Protein AF-A0A6L9G9Y4-F1 (afdb_monomer)

Organism: NCBI:txid453836

Mean predicted aligned error: 3.48 Å

Solvent-accessible surface area (backbone atoms only — not comparable to full-atom values): 13692 Å² total; per-residue (Å²): 103,52,70,50,45,38,52,17,51,38,16,69,38,39,35,76,42,96,44,62,73,57,11,49,50,50,12,38,46,32,20,12,45,70,57,46,31,38,43,62,49,48,52,62,48,51,55,36,26,64,74,36,54,48,19,51,97,59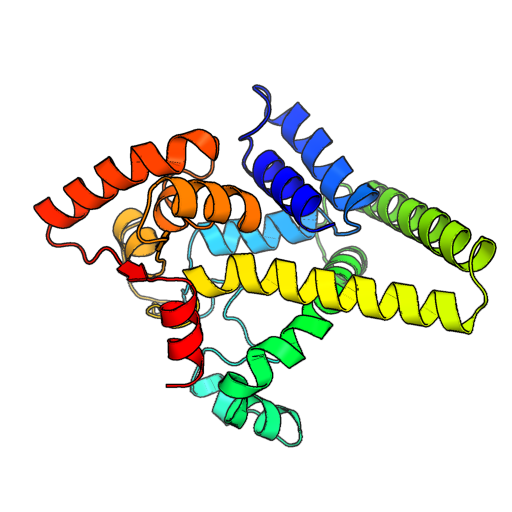,11,66,88,62,46,91,62,83,61,60,81,43,75,74,58,51,70,72,45,57,72,69,56,32,58,43,47,80,38,40,42,79,40,43,68,70,52,20,34,49,40,34,52,47,53,38,50,53,22,53,48,41,68,72,72,48,90,84,61,77,63,42,71,60,45,51,51,37,28,49,51,35,50,52,55,51,51,49,50,41,59,71,76,32,61,71,72,55,30,55,50,51,52,50,52,51,33,22,52,39,5,36,54,46,46,67,34,55,45,61,29,42,65,89,41,57,75,39,58,74,84,63,89,66,57,73,67,61,42,37,35,53,26,26,21,25,46,47,52,97,43,73,68,48,35,53,53,39,30,63,75,29,59,30,39,29,37,30,32,46,44,52,74,40,51,57,53,42,60,86,48,33,72,63,48,44,56,54,54,48,50,53,24,59,77,70,72,44,73,74,48,72,37,38,68,66,57,41,56,48,58,51,69,108

Nearest PDB structures (foldseek):
  8xks-assembly1_K  TM=7.188E-01  e=3.710E-04  Chlamydomonas reinhardtii
  8xqx-assembly1_M  TM=7.055E-01  e=2.575E-04  Chlamydomonas reinhardtii
  8tgg-assembly1_B  TM=2.271E-01  e=5.662E+00  Homo sapiens

Sequence (262 aa):
LTQFAFLAHEAAHRQILASGKTNDKLGRFLANFVVGISYQWWMNKHSKHHATPNTIGKDPDIEWDTISFQPADAKRQRGLLRWITQRQGYLFFPLLTLEGLNLHLQSIKYLFIGQRVKHRRRELISIGLRIALYLGAVFFLLPMGMAFAFLGVQLAVFGIYMGASFAPNHKGMPLVPADARIDFFSRQVLTGRNVLARSSFGNSVLSHVYGGLNYQVEHHLFPAMPRANLAGVSRIVRSYCAEHRIPYTVASVRESYAQVIS

Foldseek 3Di:
DQLLLLLLLLLLLQQPDPDVVVSVVSSLCSQQQVLLFHSQLCSVLVVQCLQFPLEPPGHPVQPDDLEHPDPVNLVVDDDPSVVCNVCVLVCVLVVLLCQLVVRNVSRVCCLPPPDDRPPSVVSCVNSVVNCCVVLVVLVVPDPPVVSVVVVSVVSRVSSNLNCLLACLFQPPFDHHYNPDDDDSLLRLQRRTAAADDPDPVRRVVSCSSNVLCSLRSQCSVRVNHHSVCSVVVSVVSVVVCVVVVRDGHYHHSVRSSVSSVD

Radius of gyration: 19.03 Å; Cα contacts (8 Å, |Δi|>4): 332; chains: 1; bounding box: 48×39×50 Å

InterPro domains:
  IPR005804 Fatty acid desaturase domain [PF00487] (4-249)
  IPR012171 Fatty acid desaturase [PTHR19353] (2-261)

Secondary structure (DSSP, 8-state):
-HHHHHHHHHHHTT-SSS-HHHHHHHHHIIIIIII-S-HHHHHHHHHHHHHSTTBTTT-TTSSSSSS--SHHHHHH--HHHHHHHTTHHHHHHHHHHHHHHHHHHHHHHHHHH-S--TTHHHHHHHHHHHHHHHHHHHHHHS-HHHHHHHHHHHHHHHHHHHHHHHGGGTTTSPPBPTT----HHHHHHHH--EE--SSHHHHHHHHHHTTTGGGHHHHHH-TTS-HHHHHHHHHHHHHHHHHTT----EE-HHHHHHTTT-

Structure (mmCIF, N/CA/C/O backbone):
data_AF-A0A6L9G9Y4-F1
#
_entry.id   AF-A0A6L9G9Y4-F1
#
loop_
_atom_site.group_PDB
_atom_site.id
_atom_site.type_symbol
_atom_site.label_atom_id
_atom_site.label_alt_id
_atom_site.label_comp_id
_atom_site.label_asym_id
_atom_site.label_entity_id
_atom_site.label_seq_id
_atom_site.pdbx_PDB_ins_code
_atom_site.Cartn_x
_atom_site.Cartn_y
_atom_site.Cartn_z
_atom_site.occupancy
_atom_site.B_iso_or_equiv
_atom_site.auth_seq_id
_atom_site.auth_comp_id
_atom_site.auth_asym_id
_atom_site.auth_atom_id
_atom_site.pdbx_PDB_model_num
ATOM 1 N N . LEU A 1 1 ? -1.897 8.980 9.569 1.00 91.75 1 LEU A N 1
ATOM 2 C CA . LEU A 1 1 ? -1.961 7.505 9.707 1.00 91.75 1 LEU A CA 1
ATOM 3 C C . LEU A 1 1 ? -1.146 6.791 8.624 1.00 91.75 1 LEU A C 1
ATOM 5 O O . LEU A 1 1 ? -0.251 6.039 8.977 1.00 91.75 1 LEU A O 1
ATOM 9 N N . THR A 1 2 ? -1.370 7.083 7.337 1.00 96.81 2 THR A N 1
ATOM 10 C CA . THR A 1 2 ? -0.680 6.466 6.179 1.00 96.81 2 THR A CA 1
ATOM 11 C C . THR A 1 2 ? 0.845 6.456 6.274 1.00 96.81 2 THR A C 1
ATOM 13 O O . THR A 1 2 ? 1.458 5.415 6.098 1.00 96.81 2 THR A O 1
ATOM 16 N N . GLN A 1 3 ? 1.475 7.572 6.650 1.00 96.75 3 GLN A N 1
ATOM 17 C CA . GLN A 1 3 ? 2.938 7.629 6.784 1.00 96.75 3 GLN A CA 1
ATOM 18 C C . GLN A 1 3 ? 3.484 6.659 7.851 1.00 96.75 3 GLN A C 1
ATOM 20 O O . GLN A 1 3 ? 4.519 6.033 7.647 1.00 96.75 3 GLN A O 1
ATOM 25 N N . PHE A 1 4 ? 2.755 6.440 8.952 1.00 97.75 4 PHE A N 1
ATOM 26 C CA . PHE A 1 4 ? 3.111 5.400 9.925 1.00 97.75 4 PHE A CA 1
ATOM 27 C C . PHE A 1 4 ? 2.875 3.988 9.381 1.00 97.75 4 PHE A C 1
ATOM 29 O O . PHE A 1 4 ? 3.611 3.077 9.747 1.00 97.75 4 PHE A O 1
ATOM 36 N N . ALA A 1 5 ? 1.888 3.801 8.499 1.00 97.88 5 ALA A N 1
ATOM 37 C CA . ALA A 1 5 ? 1.693 2.536 7.796 1.00 97.88 5 ALA A CA 1
ATOM 38 C C . ALA A 1 5 ? 2.854 2.243 6.834 1.00 97.88 5 ALA A C 1
ATOM 40 O O . ALA A 1 5 ? 3.313 1.105 6.794 1.00 97.88 5 ALA A O 1
ATOM 41 N N . PHE A 1 6 ? 3.404 3.256 6.152 1.00 97.81 6 PHE A N 1
ATOM 42 C CA . PHE A 1 6 ? 4.636 3.095 5.373 1.00 97.81 6 PHE A CA 1
ATOM 43 C C . PHE A 1 6 ? 5.815 2.698 6.257 1.00 97.81 6 PHE A C 1
ATOM 45 O O . PHE A 1 6 ? 6.479 1.718 5.955 1.00 97.81 6 PHE A O 1
ATOM 52 N N . LEU A 1 7 ? 6.022 3.351 7.403 1.00 97.94 7 LEU A N 1
ATOM 53 C CA . LEU A 1 7 ? 7.080 2.940 8.336 1.00 97.94 7 LEU A CA 1
ATOM 54 C C . LEU A 1 7 ? 6.866 1.516 8.881 1.00 97.94 7 LEU A C 1
ATOM 56 O O . LEU A 1 7 ? 7.823 0.760 9.035 1.00 97.94 7 LEU A O 1
ATOM 60 N N . ALA A 1 8 ? 5.620 1.113 9.150 1.00 98.25 8 ALA A N 1
ATOM 61 C CA . ALA A 1 8 ? 5.308 -0.261 9.544 1.00 98.25 8 ALA A CA 1
ATOM 62 C C . ALA A 1 8 ? 5.643 -1.262 8.425 1.00 98.25 8 ALA A C 1
ATOM 64 O O . ALA A 1 8 ? 6.176 -2.336 8.701 1.00 98.25 8 ALA A O 1
ATOM 65 N N . HIS A 1 9 ? 5.362 -0.895 7.173 1.00 97.56 9 HIS A N 1
ATOM 66 C CA . HIS A 1 9 ? 5.698 -1.659 5.975 1.00 97.56 9 HIS A CA 1
ATOM 67 C C . HIS A 1 9 ? 7.220 -1.761 5.751 1.00 97.56 9 HIS A C 1
ATOM 69 O O . HIS A 1 9 ? 7.735 -2.850 5.509 1.00 97.56 9 HIS A O 1
ATOM 75 N N . GLU A 1 10 ? 7.960 -0.666 5.903 1.00 97.62 10 GLU A N 1
ATOM 76 C CA . GLU A 1 10 ? 9.426 -0.645 5.810 1.00 97.62 10 GLU A CA 1
ATOM 77 C C . GLU A 1 10 ? 10.067 -1.491 6.925 1.00 97.62 10 GLU A C 1
ATOM 79 O O . GLU A 1 10 ? 10.994 -2.265 6.678 1.00 97.62 10 GLU A O 1
ATOM 84 N N . ALA A 1 11 ? 9.533 -1.420 8.151 1.00 98.12 11 ALA A N 1
ATOM 85 C CA . ALA A 1 11 ? 9.952 -2.286 9.252 1.00 98.12 11 ALA A CA 1
ATOM 86 C C . ALA A 1 11 ? 9.653 -3.766 8.957 1.00 98.12 11 ALA A C 1
ATOM 88 O O . ALA A 1 11 ? 10.508 -4.619 9.182 1.00 98.12 11 ALA A O 1
ATOM 89 N N . ALA A 1 12 ? 8.481 -4.083 8.400 1.00 96.69 12 ALA A N 1
ATOM 90 C CA . ALA A 1 12 ? 8.126 -5.438 7.967 1.00 96.69 12 ALA A CA 1
ATOM 91 C C . ALA A 1 12 ? 9.119 -6.020 6.949 1.00 96.69 12 ALA A C 1
ATOM 93 O O . ALA A 1 12 ? 9.443 -7.209 6.990 1.00 96.69 12 ALA A O 1
ATOM 94 N N . HIS A 1 13 ? 9.662 -5.160 6.094 1.00 97.31 13 HIS A N 1
ATOM 95 C CA . HIS A 1 13 ? 10.701 -5.498 5.128 1.00 97.31 13 HIS A CA 1
ATOM 96 C C . HIS A 1 13 ? 12.132 -5.398 5.666 1.00 97.31 13 HIS A C 1
ATOM 98 O O . HIS A 1 13 ? 13.085 -5.693 4.952 1.00 97.31 13 HIS A O 1
ATOM 104 N N . ARG A 1 14 ? 12.300 -5.056 6.949 1.00 96.62 14 ARG A N 1
ATOM 105 C CA . ARG A 1 14 ? 13.593 -4.900 7.637 1.00 96.62 14 ARG A CA 1
ATOM 106 C C . ARG A 1 14 ? 14.474 -3.781 7.077 1.00 96.62 14 ARG A C 1
ATOM 108 O O . ARG A 1 14 ? 15.693 -3.849 7.184 1.00 96.62 14 ARG A O 1
ATOM 115 N N . GLN A 1 15 ? 13.856 -2.741 6.527 1.00 96.25 15 GLN A N 1
ATOM 116 C CA . GLN A 1 15 ? 14.554 -1.624 5.890 1.00 96.25 15 GLN A CA 1
ATOM 117 C C . GLN A 1 15 ? 15.064 -0.567 6.885 1.00 96.25 15 GLN A C 1
ATOM 119 O O . GLN A 1 15 ? 15.920 0.238 6.528 1.00 96.25 15 GLN A O 1
ATOM 124 N N . ILE A 1 16 ? 14.528 -0.533 8.115 1.00 96.50 16 ILE A N 1
ATOM 125 C CA . ILE A 1 16 ? 14.763 0.575 9.058 1.00 96.50 16 ILE A CA 1
ATOM 126 C C . ILE A 1 16 ? 15.934 0.290 10.003 1.00 96.50 16 ILE A C 1
ATOM 128 O O . ILE A 1 16 ? 16.805 1.134 10.194 1.00 96.50 16 ILE A O 1
ATOM 132 N N . LEU A 1 17 ? 15.937 -0.880 10.645 1.00 97.00 17 LEU A N 1
ATOM 133 C CA . LEU A 1 17 ? 16.910 -1.223 11.688 1.00 97.00 17 LEU A CA 1
ATOM 134 C C . LEU A 1 17 ? 17.845 -2.346 11.231 1.00 97.00 17 LEU A C 1
ATOM 136 O O . LEU A 1 17 ? 17.467 -3.189 10.426 1.00 97.00 17 LEU A O 1
ATOM 140 N N . ALA A 1 18 ? 19.038 -2.436 11.819 1.00 94.88 18 ALA A N 1
ATOM 141 C CA . ALA A 1 18 ? 19.989 -3.501 11.485 1.00 94.88 18 ALA A CA 1
ATOM 142 C C . ALA A 1 18 ? 19.495 -4.912 11.882 1.00 94.88 18 ALA A C 1
ATOM 144 O O . ALA A 1 18 ? 19.806 -5.902 11.226 1.00 94.88 18 ALA A O 1
ATOM 145 N N . SER A 1 19 ? 18.713 -5.028 12.963 1.00 97.25 19 SER A N 1
ATOM 146 C CA . SER A 1 19 ? 18.235 -6.318 13.479 1.00 97.25 19 SER A CA 1
ATOM 147 C C . SER A 1 19 ? 16.815 -6.633 13.021 1.00 97.25 19 SER A C 1
ATOM 149 O O . SER A 1 19 ? 15.880 -5.870 13.280 1.00 97.25 19 SER A O 1
ATOM 151 N N . GLY A 1 20 ? 16.618 -7.817 12.433 1.00 95.69 20 GLY A N 1
ATOM 152 C CA . GLY A 1 20 ? 15.290 -8.312 12.053 1.00 95.69 20 GLY A CA 1
ATOM 153 C C . GLY A 1 20 ? 14.317 -8.395 13.236 1.00 95.69 20 GLY A C 1
ATOM 154 O O . GLY A 1 20 ? 13.169 -7.987 13.112 1.00 95.69 20 GLY A O 1
ATOM 155 N N . LYS A 1 21 ? 14.786 -8.816 14.421 1.00 96.62 21 LYS A N 1
ATOM 156 C CA . LYS A 1 21 ? 13.939 -8.889 15.629 1.00 96.62 21 LYS A CA 1
ATOM 157 C C . LYS A 1 21 ? 13.477 -7.507 16.095 1.00 96.62 21 LYS A C 1
ATOM 159 O O . LYS A 1 21 ? 12.372 -7.376 16.615 1.00 96.62 21 LYS A O 1
ATOM 164 N N . THR A 1 22 ? 14.321 -6.486 15.955 1.00 97.81 22 THR A N 1
ATOM 165 C CA . THR A 1 22 ? 13.964 -5.120 16.358 1.00 97.81 22 THR A CA 1
ATOM 166 C C . THR A 1 22 ? 13.035 -4.476 15.335 1.00 97.81 22 THR A C 1
ATOM 168 O O . THR A 1 22 ? 12.070 -3.831 15.735 1.00 97.81 22 THR A O 1
ATOM 171 N N . ASN A 1 23 ? 13.243 -4.734 14.039 1.00 98.06 23 ASN A N 1
ATOM 172 C CA . ASN A 1 23 ? 12.281 -4.378 12.995 1.00 98.06 23 ASN A CA 1
ATOM 173 C C . ASN A 1 23 ? 10.911 -5.025 13.237 1.00 98.06 23 ASN A C 1
ATOM 175 O O . ASN A 1 23 ? 9.908 -4.328 13.200 1.00 98.06 23 ASN A O 1
ATOM 179 N N . ASP A 1 24 ? 10.856 -6.313 13.592 1.00 96.81 24 ASP A N 1
ATOM 180 C CA . ASP A 1 24 ? 9.591 -6.986 13.914 1.00 96.81 24 ASP A CA 1
ATOM 181 C C . ASP A 1 24 ? 8.874 -6.341 15.111 1.00 96.81 24 ASP A C 1
ATOM 183 O O . ASP A 1 24 ? 7.647 -6.241 15.123 1.00 96.81 24 ASP A O 1
ATOM 187 N N . LYS A 1 25 ? 9.617 -5.893 16.133 1.00 97.69 25 LYS A N 1
ATOM 188 C CA . LYS A 1 25 ? 9.041 -5.160 17.274 1.00 97.69 25 LYS A CA 1
ATOM 189 C C . LYS A 1 25 ? 8.507 -3.793 16.845 1.00 97.69 25 LYS A C 1
ATOM 191 O O . LYS A 1 25 ? 7.375 -3.460 17.194 1.00 97.69 25 LYS A O 1
ATOM 196 N N . LEU A 1 26 ? 9.298 -3.033 16.085 1.00 98.50 26 LEU A N 1
ATOM 197 C CA . LEU A 1 26 ? 8.920 -1.715 15.573 1.00 98.50 26 LEU A CA 1
ATOM 198 C C . LEU A 1 26 ? 7.693 -1.812 14.659 1.00 98.50 26 LEU A C 1
ATOM 200 O O . LEU A 1 26 ? 6.705 -1.121 14.884 1.00 98.50 26 LEU A O 1
ATOM 204 N N . GLY A 1 27 ? 7.723 -2.721 13.686 1.00 98.00 27 GLY A N 1
ATOM 205 C CA . GLY A 1 27 ? 6.636 -2.969 12.749 1.00 98.00 27 GLY A CA 1
ATOM 206 C C . GLY A 1 27 ? 5.350 -3.375 13.459 1.00 98.00 27 GLY A C 1
ATOM 207 O O . GLY A 1 27 ? 4.297 -2.824 13.157 1.00 98.00 27 GLY A O 1
ATOM 208 N N . ARG A 1 28 ? 5.419 -4.251 14.472 1.00 97.88 28 ARG A N 1
ATOM 209 C CA . ARG A 1 28 ? 4.243 -4.603 15.290 1.00 97.88 28 ARG A CA 1
ATOM 210 C C . ARG A 1 28 ? 3.709 -3.429 16.095 1.00 97.88 28 ARG A C 1
ATOM 212 O O . ARG A 1 28 ? 2.496 -3.284 16.181 1.00 97.88 28 ARG A O 1
ATOM 219 N N . PHE A 1 29 ? 4.570 -2.610 16.693 1.00 98.50 29 PHE A N 1
ATOM 220 C CA . PHE A 1 29 ? 4.125 -1.425 17.427 1.00 98.50 29 PHE A CA 1
ATOM 221 C C . PHE A 1 29 ? 3.431 -0.423 16.494 1.00 98.50 29 PHE A C 1
ATOM 223 O O . PHE A 1 29 ? 2.298 -0.016 16.757 1.00 98.50 29 PHE A O 1
ATOM 230 N N . LEU A 1 30 ? 4.068 -0.090 15.369 1.00 98.62 30 LEU A N 1
ATOM 231 C CA . LEU A 1 30 ? 3.517 0.832 14.379 1.00 98.62 30 LEU A CA 1
ATOM 232 C C . LEU A 1 30 ? 2.221 0.290 13.766 1.00 98.62 30 LEU A C 1
ATOM 234 O O . LEU A 1 30 ? 1.227 1.007 13.731 1.00 98.62 30 LEU A O 1
ATOM 238 N N . ALA A 1 31 ? 2.184 -0.974 13.345 1.00 98.19 31 ALA A N 1
ATOM 239 C CA . ALA A 1 31 ? 0.990 -1.580 12.763 1.00 98.19 31 ALA A CA 1
ATOM 240 C C . ALA A 1 31 ? -0.145 -1.703 13.789 1.00 98.19 31 ALA A C 1
ATOM 242 O O . ALA A 1 31 ? -1.236 -1.197 13.547 1.00 98.19 31 ALA A O 1
ATOM 243 N N . ASN A 1 32 ? 0.100 -2.313 14.951 1.00 98.38 32 ASN A N 1
ATOM 244 C CA . ASN A 1 32 ? -0.969 -2.658 15.891 1.00 98.38 32 ASN A CA 1
ATOM 245 C C . ASN A 1 32 ? -1.430 -1.453 16.723 1.00 98.38 32 ASN A C 1
ATOM 247 O O . ASN A 1 32 ? -2.630 -1.245 16.881 1.00 98.38 32 ASN A O 1
ATOM 251 N N . PHE A 1 33 ? -0.500 -0.673 17.287 1.00 98.38 33 PHE A N 1
ATOM 252 C CA . PHE A 1 33 ? -0.835 0.402 18.227 1.00 98.38 33 PHE A CA 1
ATOM 253 C C . PHE A 1 33 ? -1.030 1.754 17.538 1.00 98.38 33 PHE A C 1
ATOM 255 O O . PHE A 1 33 ? -1.953 2.482 17.883 1.00 98.38 33 PHE A O 1
ATOM 262 N N . VAL A 1 34 ? -0.209 2.101 16.544 1.00 98.12 34 VAL A N 1
ATOM 263 C CA . VAL A 1 34 ? -0.341 3.403 15.863 1.00 98.12 34 VAL A CA 1
ATOM 264 C C . VAL A 1 34 ? -1.390 3.320 14.754 1.00 98.12 34 VAL A C 1
ATOM 266 O O . VAL A 1 34 ? -2.377 4.062 14.757 1.00 98.12 34 VAL A O 1
ATOM 269 N N . VAL A 1 35 ? -1.220 2.378 13.826 1.00 97.88 35 VAL A N 1
ATOM 270 C CA . VAL A 1 35 ? -2.092 2.219 12.656 1.00 97.88 35 VAL A CA 1
ATOM 271 C C . VAL A 1 35 ? -3.376 1.478 13.001 1.00 97.88 35 VAL A C 1
ATOM 273 O O . VAL A 1 35 ? -4.415 1.875 12.503 1.00 97.88 35 VAL A O 1
ATOM 276 N N . GLY A 1 36 ? -3.349 0.484 13.889 1.00 97.50 36 GLY A N 1
ATOM 277 C CA . GLY A 1 36 ? -4.509 -0.330 14.276 1.00 97.50 36 GLY A CA 1
ATOM 278 C C . GLY A 1 36 ? -4.863 -1.453 13.319 1.00 97.50 36 GLY A C 1
ATOM 279 O O . GLY A 1 36 ? -6.040 -1.775 13.160 1.00 97.50 36 GLY A O 1
ATOM 280 N N . ILE A 1 37 ? -3.863 -2.024 12.662 1.00 97.69 37 ILE A N 1
ATOM 281 C CA . ILE A 1 37 ? -4.004 -3.222 11.839 1.00 97.69 37 ILE A CA 1
ATOM 282 C C . ILE A 1 37 ? -3.091 -4.322 12.375 1.00 97.69 37 ILE A C 1
ATOM 284 O O . ILE A 1 37 ? -2.040 -4.049 12.946 1.00 97.69 37 ILE A O 1
ATOM 288 N N . SER A 1 38 ? -3.481 -5.573 12.174 1.00 98.06 38 SER A N 1
ATOM 289 C CA . SER A 1 38 ? -2.697 -6.744 12.534 1.00 98.06 38 SER A CA 1
ATOM 290 C C . SER A 1 38 ? -1.453 -6.808 11.658 1.00 98.06 38 SER A C 1
ATOM 292 O O . SER A 1 38 ? -1.537 -7.007 10.442 1.00 98.06 38 SER A O 1
ATOM 294 N N . TYR A 1 39 ? -0.288 -6.696 12.292 1.00 97.75 39 TYR A N 1
ATOM 295 C CA . TYR A 1 39 ? 0.994 -6.927 11.632 1.00 97.75 39 TYR A CA 1
ATOM 296 C C . TYR A 1 39 ? 1.053 -8.325 11.012 1.00 97.75 39 TYR A C 1
ATOM 298 O O . TYR A 1 39 ? 1.537 -8.494 9.897 1.00 97.75 39 TYR A O 1
ATOM 306 N N . GLN A 1 40 ? 0.535 -9.343 11.707 1.00 96.62 40 GLN A N 1
ATOM 307 C CA . GLN A 1 40 ? 0.573 -10.714 11.204 1.00 96.62 40 GLN A CA 1
ATOM 308 C C . GLN A 1 40 ? -0.333 -10.933 9.982 1.00 96.62 40 GLN A C 1
ATOM 310 O O . GLN A 1 40 ? 0.064 -11.661 9.070 1.00 96.62 40 GLN A O 1
ATOM 315 N N . TRP A 1 41 ? -1.520 -10.316 9.954 1.00 96.62 41 TRP A N 1
ATOM 316 C CA . TRP A 1 41 ? -2.392 -10.315 8.774 1.00 96.62 41 TRP A CA 1
ATOM 317 C C . TRP A 1 41 ? -1.679 -9.685 7.580 1.00 96.62 41 TRP A C 1
ATOM 319 O O . TRP A 1 41 ? -1.576 -10.319 6.528 1.00 96.62 41 TRP A O 1
ATOM 329 N N . TRP A 1 42 ? -1.129 -8.482 7.782 1.00 96.12 42 TRP A N 1
ATOM 330 C CA . TRP A 1 42 ? -0.408 -7.754 6.746 1.00 96.12 42 TRP A CA 1
ATOM 331 C C . TRP A 1 42 ? 0.767 -8.572 6.214 1.00 96.12 42 TRP A C 1
ATOM 333 O O . TRP A 1 42 ? 0.836 -8.808 5.018 1.00 96.12 42 TRP A O 1
ATOM 343 N N . MET A 1 43 ? 1.628 -9.110 7.084 1.00 95.25 43 MET A N 1
ATOM 344 C CA . MET A 1 43 ? 2.759 -9.949 6.669 1.00 95.25 43 MET A CA 1
ATOM 345 C C . MET A 1 43 ? 2.322 -11.167 5.849 1.00 95.25 43 MET A C 1
ATOM 347 O O . MET A 1 43 ? 2.931 -11.481 4.834 1.00 95.25 43 MET A O 1
ATOM 351 N N . ASN A 1 44 ? 1.257 -11.860 6.259 1.00 93.50 44 ASN A N 1
ATOM 352 C CA . ASN A 1 44 ? 0.785 -13.042 5.537 1.00 93.50 44 ASN A CA 1
ATOM 353 C C . ASN A 1 44 ? 0.207 -12.701 4.153 1.00 93.50 44 ASN A C 1
ATOM 355 O O . ASN A 1 44 ? 0.411 -13.462 3.210 1.00 93.50 44 ASN A O 1
ATOM 359 N N . LYS A 1 45 ? -0.520 -11.585 4.032 1.00 94.44 45 LYS A N 1
ATOM 360 C CA . LYS A 1 45 ? -1.066 -11.100 2.756 1.00 94.44 45 LYS A CA 1
ATOM 361 C C . LYS A 1 45 ? 0.057 -10.570 1.856 1.00 94.44 45 LYS A C 1
ATOM 363 O O . LYS A 1 45 ? 0.268 -11.062 0.753 1.00 94.44 45 LYS A O 1
ATOM 368 N N . HIS A 1 46 ? 0.830 -9.626 2.378 1.00 95.44 46 HIS A N 1
ATOM 369 C CA . HIS A 1 46 ? 1.835 -8.860 1.649 1.00 95.44 46 HIS A CA 1
ATOM 370 C C . HIS A 1 46 ? 3.010 -9.710 1.166 1.00 95.44 46 HIS A C 1
ATOM 372 O O . HIS A 1 46 ? 3.463 -9.558 0.036 1.00 95.44 46 HIS A O 1
ATOM 378 N N . SER A 1 47 ? 3.487 -10.669 1.970 1.00 95.62 47 SER A N 1
ATOM 379 C CA . SER A 1 47 ? 4.560 -11.568 1.522 1.00 95.62 47 SER A CA 1
ATOM 380 C C . SER A 1 47 ? 4.135 -12.465 0.353 1.00 95.62 47 SER A C 1
ATOM 382 O O . SER A 1 47 ? 4.976 -12.798 -0.477 1.00 95.62 47 SER A O 1
ATOM 384 N N . LYS A 1 48 ? 2.850 -12.842 0.254 1.00 95.75 48 LYS A N 1
ATOM 385 C CA . LYS A 1 48 ? 2.335 -13.595 -0.904 1.00 95.75 48 LYS A CA 1
ATOM 386 C C . LYS A 1 48 ? 2.274 -12.723 -2.152 1.00 95.75 48 LYS A C 1
ATOM 388 O O . LYS A 1 48 ? 2.728 -13.161 -3.205 1.00 95.75 48 LYS A O 1
ATOM 393 N N . HIS A 1 49 ? 1.784 -11.492 -2.005 1.00 96.75 49 HIS A N 1
ATOM 394 C CA . HIS A 1 49 ? 1.785 -10.508 -3.083 1.00 96.75 49 HIS A CA 1
ATOM 395 C C . HIS A 1 49 ? 3.204 -10.281 -3.627 1.00 96.75 49 HIS A C 1
ATOM 397 O O . HIS A 1 49 ? 3.437 -10.441 -4.816 1.00 96.75 49 HIS A O 1
ATOM 403 N N . HIS A 1 50 ? 4.195 -10.047 -2.761 1.00 96.88 50 HIS A N 1
ATOM 404 C CA . HIS A 1 50 ? 5.594 -9.892 -3.180 1.00 96.88 50 HIS A CA 1
ATOM 405 C C . HIS A 1 50 ? 6.184 -11.125 -3.881 1.00 96.88 50 HIS A C 1
ATOM 407 O O . HIS A 1 50 ? 6.987 -10.996 -4.806 1.00 96.88 50 HIS A O 1
ATOM 413 N N . ALA A 1 51 ? 5.811 -12.331 -3.448 1.00 95.62 51 ALA A N 1
ATOM 414 C CA . ALA A 1 51 ? 6.316 -13.558 -4.053 1.00 95.62 51 ALA A CA 1
ATOM 415 C C . ALA A 1 51 ? 5.761 -13.772 -5.470 1.00 95.62 51 ALA A C 1
ATOM 417 O O . ALA A 1 51 ? 6.485 -14.216 -6.364 1.00 95.62 51 ALA A O 1
ATOM 418 N N . THR A 1 52 ? 4.478 -13.475 -5.678 1.00 95.69 52 THR A N 1
ATOM 419 C CA . THR A 1 52 ? 3.776 -13.773 -6.930 1.00 95.69 52 THR A CA 1
ATOM 420 C C . THR A 1 52 ? 2.799 -12.665 -7.324 1.00 95.69 52 THR A C 1
ATOM 422 O O . THR A 1 52 ? 1.609 -12.959 -7.424 1.00 95.69 52 THR A O 1
ATOM 425 N N . PRO A 1 53 ? 3.250 -11.422 -7.573 1.00 96.06 53 PRO A N 1
ATOM 426 C CA . PRO A 1 53 ? 2.341 -10.319 -7.886 1.00 96.06 53 PRO A CA 1
ATOM 427 C C . PRO A 1 53 ? 1.561 -10.587 -9.177 1.00 96.06 53 PRO A C 1
ATOM 429 O O . PRO A 1 53 ? 2.034 -11.308 -10.067 1.00 96.06 53 PRO A O 1
ATOM 432 N N . ASN A 1 54 ? 0.340 -10.057 -9.245 1.00 95.69 54 ASN A N 1
ATOM 433 C CA . ASN A 1 54 ? -0.646 -10.214 -10.318 1.00 95.69 54 ASN A CA 1
ATOM 434 C C . ASN A 1 54 ? -0.848 -11.662 -10.804 1.00 95.69 54 ASN A C 1
ATOM 436 O O . ASN A 1 54 ? -1.274 -11.893 -11.938 1.00 95.69 54 ASN A O 1
ATOM 440 N N . THR A 1 55 ? -0.531 -12.666 -9.983 1.00 95.62 55 THR A N 1
ATOM 441 C CA . THR A 1 55 ? -0.650 -14.070 -10.382 1.00 95.62 55 THR A CA 1
ATOM 442 C C . THR A 1 55 ? -2.002 -14.623 -9.954 1.00 95.62 55 THR A C 1
ATOM 444 O O . THR A 1 55 ? -2.303 -14.690 -8.759 1.00 95.62 55 THR A O 1
ATOM 447 N N . ILE A 1 56 ? -2.811 -15.041 -10.929 1.00 94.44 56 ILE A N 1
ATOM 448 C CA . ILE A 1 56 ? -4.189 -15.495 -10.713 1.00 94.44 56 ILE A CA 1
ATOM 449 C C . ILE A 1 56 ? -4.205 -16.668 -9.725 1.00 94.44 56 ILE A C 1
ATOM 451 O O . ILE A 1 56 ? -3.479 -17.651 -9.887 1.00 94.44 56 ILE A O 1
ATOM 455 N N . GLY A 1 57 ? -5.028 -16.546 -8.680 1.00 92.69 57 GLY A N 1
ATOM 456 C CA . GLY A 1 57 ? -5.181 -17.558 -7.630 1.00 92.69 57 GLY A CA 1
ATOM 457 C C . GLY A 1 57 ? -4.013 -17.662 -6.642 1.00 92.69 57 GLY A C 1
ATOM 458 O O . GLY A 1 57 ? -4.005 -18.582 -5.826 1.00 92.69 57 GLY A O 1
ATOM 459 N N . LYS A 1 58 ? -3.017 -16.765 -6.710 1.00 93.88 58 LYS A N 1
ATOM 460 C CA . LYS A 1 58 ? -1.878 -16.732 -5.772 1.00 93.88 58 LYS A CA 1
ATOM 461 C C . LYS A 1 58 ? -1.687 -15.371 -5.109 1.00 93.88 58 LYS A C 1
ATOM 463 O O . LYS A 1 58 ? -1.331 -15.327 -3.932 1.00 93.88 58 LYS A O 1
ATOM 468 N N . ASP A 1 59 ? -1.900 -14.290 -5.855 1.00 95.19 59 ASP A N 1
ATOM 469 C CA . ASP A 1 59 ? -1.814 -12.930 -5.334 1.00 95.19 59 ASP A CA 1
ATOM 470 C C . ASP A 1 59 ? -3.129 -12.513 -4.654 1.00 95.19 59 ASP A C 1
ATOM 472 O O . ASP A 1 59 ? -4.143 -12.379 -5.345 1.00 95.19 59 ASP A O 1
ATOM 476 N N . PRO A 1 60 ? -3.133 -12.275 -3.328 1.00 92.75 60 PRO A N 1
ATOM 477 C CA . PRO A 1 60 ? -4.333 -11.849 -2.617 1.00 92.75 60 PRO A CA 1
ATOM 478 C C . PRO A 1 60 ? -4.821 -10.445 -3.007 1.00 92.75 60 PRO A C 1
ATOM 480 O O . PRO A 1 60 ? -5.952 -10.104 -2.674 1.00 92.75 60 PRO A O 1
ATOM 483 N N . ASP A 1 61 ? -4.007 -9.622 -3.679 1.00 91.56 61 ASP A N 1
ATOM 484 C CA . ASP A 1 61 ? -4.390 -8.252 -4.057 1.00 91.56 61 ASP A CA 1
ATOM 485 C C . ASP A 1 61 ? -5.283 -8.188 -5.307 1.00 91.56 61 ASP A C 1
ATOM 487 O O . ASP A 1 61 ? -5.924 -7.166 -5.550 1.00 91.56 61 ASP A O 1
ATOM 491 N N . ILE A 1 62 ? -5.370 -9.283 -6.071 1.00 91.00 62 ILE A N 1
ATOM 492 C CA . ILE A 1 62 ? -6.259 -9.422 -7.240 1.00 91.00 62 ILE A CA 1
ATOM 493 C C . ILE A 1 62 ? -7.331 -10.504 -7.050 1.00 91.00 62 ILE A C 1
ATOM 495 O O . ILE A 1 62 ? -8.008 -10.886 -8.013 1.00 91.00 62 ILE A O 1
ATOM 499 N N . GLU A 1 63 ? -7.451 -11.043 -5.833 1.00 86.69 63 GLU A N 1
ATOM 500 C CA . GLU A 1 63 ? -8.556 -11.929 -5.476 1.00 86.69 63 GLU A CA 1
ATOM 501 C C . GLU A 1 63 ? -9.890 -11.182 -5.557 1.00 86.69 63 GLU A C 1
ATOM 503 O O . GLU A 1 63 ? -9.961 -9.952 -5.535 1.00 86.69 63 GLU A O 1
ATOM 508 N N . TRP A 1 64 ? -10.968 -11.952 -5.667 1.00 77.12 64 TRP A N 1
ATOM 509 C CA . TRP A 1 64 ? -12.313 -11.407 -5.719 1.00 77.12 64 TRP A CA 1
ATOM 510 C C . TRP A 1 64 ? -12.611 -10.546 -4.483 1.00 77.12 64 TRP A C 1
ATOM 512 O O . TRP A 1 64 ? -12.668 -11.058 -3.364 1.00 77.12 64 TRP A O 1
ATOM 522 N N . ASP A 1 65 ? -12.959 -9.279 -4.709 1.00 79.12 65 ASP A N 1
ATOM 523 C CA . ASP A 1 65 ? -13.576 -8.392 -3.718 1.00 79.12 65 ASP A CA 1
ATOM 524 C C . ASP A 1 65 ? -14.583 -7.440 -4.413 1.00 79.12 65 ASP A C 1
ATOM 526 O O . ASP A 1 65 ? -15.212 -7.789 -5.417 1.00 79.12 65 ASP A O 1
ATOM 530 N N . THR A 1 66 ? -14.763 -6.233 -3.877 1.00 80.19 66 THR A N 1
ATOM 531 C CA . THR A 1 66 ? -15.596 -5.154 -4.422 1.00 80.19 66 THR A CA 1
ATOM 532 C C . THR A 1 66 ? -15.094 -4.670 -5.786 1.00 80.19 66 THR A C 1
ATOM 534 O O . THR A 1 66 ? -15.902 -4.295 -6.635 1.00 80.19 66 THR A O 1
ATOM 537 N N . ILE A 1 67 ? -13.775 -4.700 -6.008 1.00 84.31 67 ILE A N 1
ATOM 538 C CA . ILE A 1 67 ? -13.136 -4.417 -7.299 1.00 84.31 67 ILE A CA 1
ATOM 539 C C . ILE A 1 67 ? -12.812 -5.749 -7.973 1.00 84.31 67 ILE A C 1
ATOM 541 O O . ILE A 1 67 ? -12.265 -6.658 -7.352 1.00 84.31 67 ILE A O 1
ATOM 545 N N . SER A 1 68 ? -13.138 -5.857 -9.258 1.00 85.81 68 SER A N 1
ATOM 546 C CA . SER A 1 68 ? -12.858 -7.043 -10.060 1.00 85.81 68 SER A CA 1
ATOM 547 C C . SER A 1 68 ? -11.705 -6.781 -11.017 1.00 85.81 68 SER A C 1
ATOM 549 O O . SER A 1 68 ? -11.832 -5.988 -11.951 1.00 85.81 68 SER A O 1
ATOM 551 N N . PHE A 1 69 ? -10.610 -7.518 -10.845 1.00 86.06 69 PHE A N 1
ATOM 552 C CA . PHE A 1 69 ? -9.463 -7.488 -11.758 1.00 86.06 69 PHE A CA 1
ATOM 553 C C . PHE A 1 69 ? -9.562 -8.533 -12.874 1.00 86.06 69 PHE A C 1
ATOM 555 O O . PHE A 1 69 ? -8.856 -8.439 -13.873 1.00 86.06 69 PHE A O 1
ATOM 562 N N . GLN A 1 70 ? -10.461 -9.513 -12.734 1.00 86.62 70 GLN A N 1
ATOM 563 C CA . GLN A 1 70 ? -10.607 -10.619 -13.675 1.00 86.62 70 GLN A CA 1
ATOM 564 C C . GLN A 1 70 ? -11.980 -10.581 -14.363 1.00 86.62 70 GLN A C 1
ATOM 566 O O . GLN A 1 70 ? -13.006 -10.468 -13.685 1.00 86.62 70 GLN A O 1
ATOM 571 N N . PRO A 1 71 ? -12.057 -10.749 -15.699 1.00 84.00 71 PRO A N 1
ATOM 572 C CA . PRO A 1 71 ? -13.341 -10.814 -16.401 1.00 84.00 71 PRO A CA 1
ATOM 573 C C . PRO A 1 71 ? -14.253 -11.949 -15.912 1.00 84.00 71 PRO A C 1
ATOM 575 O O . PRO A 1 71 ? -15.477 -11.822 -15.945 1.00 84.00 71 PRO A O 1
ATOM 578 N N . ALA A 1 72 ? -13.668 -13.064 -15.461 1.00 86.25 72 ALA A N 1
ATOM 579 C CA . ALA A 1 72 ? -14.414 -14.196 -14.916 1.00 86.25 72 ALA A CA 1
ATOM 580 C C . ALA A 1 72 ? -15.158 -13.829 -13.622 1.00 86.25 72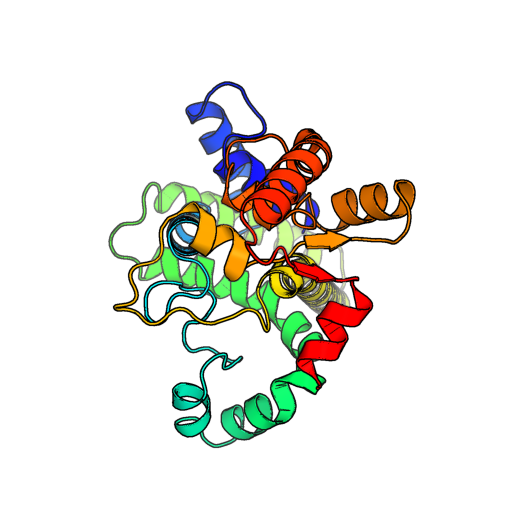 ALA A C 1
ATOM 582 O O . ALA A 1 72 ? -16.309 -14.235 -13.447 1.00 86.25 72 ALA A O 1
ATOM 583 N N . ASP A 1 73 ? -14.537 -13.019 -12.766 1.00 86.31 73 ASP A N 1
ATOM 584 C CA . ASP A 1 73 ? -15.120 -12.591 -11.497 1.00 86.31 73 ASP A CA 1
ATOM 585 C C . ASP A 1 73 ? -16.234 -11.566 -11.731 1.00 86.31 73 ASP A C 1
ATOM 587 O O . ASP A 1 73 ? -17.356 -11.731 -11.246 1.00 86.31 73 ASP A O 1
ATOM 591 N N . ALA A 1 74 ? -15.989 -10.593 -12.614 1.00 86.38 74 ALA A N 1
ATOM 592 C CA . ALA A 1 74 ? -16.973 -9.584 -13.002 1.00 86.38 74 ALA A CA 1
ATOM 593 C C . ALA A 1 74 ? -18.284 -10.202 -13.525 1.00 86.38 74 ALA A C 1
ATOM 595 O O . ALA A 1 74 ? -19.373 -9.717 -13.212 1.00 86.38 74 ALA A O 1
ATOM 596 N N . LYS A 1 75 ? -18.203 -11.305 -14.287 1.00 87.56 75 LYS A N 1
ATOM 597 C CA . LYS A 1 75 ? -19.378 -12.013 -14.834 1.00 87.56 75 LYS A CA 1
ATOM 598 C C . LYS A 1 75 ? -20.243 -12.686 -13.772 1.00 87.56 75 LYS A C 1
ATOM 600 O O . LYS A 1 75 ? -21.440 -12.865 -13.986 1.00 87.56 75 LYS A O 1
ATOM 605 N N . ARG A 1 76 ? -19.655 -13.094 -12.650 1.00 87.50 76 ARG A N 1
ATOM 606 C CA . ARG A 1 76 ? -20.377 -13.777 -11.571 1.00 87.50 76 ARG A CA 1
ATOM 60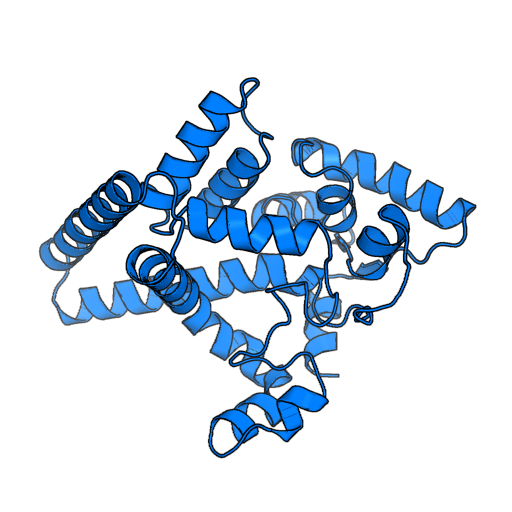7 C C . ARG A 1 76 ? -21.084 -12.782 -10.633 1.00 87.50 76 ARG A C 1
ATOM 609 O O . ARG A 1 76 ? -21.937 -13.198 -9.850 1.00 87.50 76 ARG A O 1
ATOM 616 N N . GLN A 1 77 ? -20.772 -11.485 -10.711 1.00 87.75 77 GLN A N 1
ATOM 617 C CA . GLN A 1 77 ? -21.390 -10.466 -9.865 1.00 87.75 77 GLN A CA 1
ATOM 618 C C . GLN A 1 77 ? -22.851 -10.171 -10.236 1.00 87.75 77 GLN A C 1
ATOM 620 O O . GLN A 1 77 ? -23.254 -10.200 -11.400 1.00 87.75 77 GLN A O 1
ATOM 625 N N . ARG A 1 78 ? -23.661 -9.842 -9.222 1.00 90.06 78 ARG A N 1
ATOM 626 C CA . ARG A 1 78 ? -25.102 -9.562 -9.349 1.00 90.06 78 ARG A CA 1
ATOM 627 C C . ARG A 1 78 ? -25.494 -8.310 -8.559 1.00 90.06 78 ARG A C 1
ATOM 629 O O . ARG A 1 78 ? -24.752 -7.870 -7.683 1.00 90.06 78 ARG A O 1
ATOM 636 N N . GLY A 1 79 ? -26.660 -7.744 -8.876 1.00 92.88 79 GLY A N 1
ATOM 637 C CA . GLY A 1 79 ? -27.236 -6.606 -8.151 1.00 92.88 79 GLY A CA 1
ATOM 638 C C . GLY A 1 79 ? -26.301 -5.394 -8.075 1.00 92.88 79 GLY A C 1
ATOM 639 O O . GLY A 1 79 ? -25.692 -5.011 -9.076 1.00 92.88 79 GLY A O 1
ATOM 640 N N . LEU A 1 80 ? -26.172 -4.819 -6.875 1.00 91.62 80 LEU A N 1
ATOM 641 C CA . LEU A 1 80 ? -25.341 -3.640 -6.618 1.00 91.62 80 LEU A CA 1
ATOM 642 C C . LEU A 1 80 ? -23.864 -3.868 -6.966 1.00 91.62 80 LEU A C 1
ATOM 644 O O . LEU A 1 80 ? -23.253 -2.997 -7.573 1.00 91.62 80 LEU A O 1
ATOM 648 N N . LEU A 1 81 ? -23.300 -5.041 -6.658 1.00 90.44 81 LEU A N 1
ATOM 649 C CA . LEU A 1 81 ? -21.898 -5.336 -6.975 1.00 90.44 81 LEU A CA 1
ATOM 650 C C . LEU A 1 81 ? -21.649 -5.302 -8.484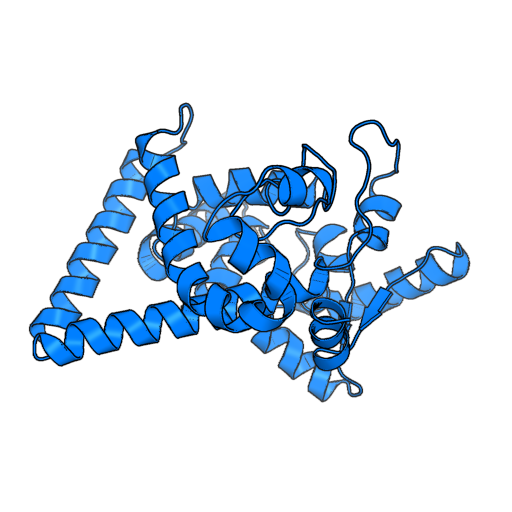 1.00 90.44 81 LEU A C 1
ATOM 652 O O . LEU A 1 81 ? -20.709 -4.652 -8.929 1.00 90.44 81 LEU A O 1
ATOM 656 N N . ARG A 1 82 ? -22.551 -5.884 -9.289 1.00 91.19 82 ARG A N 1
ATOM 657 C CA . ARG A 1 82 ? -22.463 -5.791 -10.757 1.00 91.19 82 ARG A CA 1
ATOM 658 C C . ARG A 1 82 ? -22.496 -4.338 -11.229 1.00 91.19 82 ARG A C 1
ATOM 660 O O . ARG A 1 82 ? -21.734 -3.975 -12.122 1.00 91.19 82 ARG A O 1
ATOM 667 N N . TRP A 1 83 ? -23.371 -3.517 -10.646 1.00 93.19 83 TRP A N 1
ATOM 668 C CA . TRP A 1 83 ? -23.461 -2.093 -10.975 1.00 93.19 83 TRP A CA 1
ATOM 669 C C . TRP A 1 83 ? -22.162 -1.346 -10.645 1.00 93.19 83 TRP A C 1
ATOM 671 O O . TRP A 1 83 ? -21.712 -0.550 -11.476 1.00 93.19 83 TRP A O 1
ATOM 681 N N . ILE A 1 84 ? -21.552 -1.650 -9.489 1.00 92.81 84 ILE A N 1
ATOM 682 C CA . ILE A 1 84 ? -20.256 -1.111 -9.059 1.00 92.81 84 ILE A CA 1
ATOM 683 C C . ILE A 1 84 ? -19.162 -1.547 -10.030 1.00 92.81 84 ILE A C 1
ATOM 685 O O . ILE A 1 84 ? -18.487 -0.691 -10.583 1.00 92.81 84 ILE A O 1
ATOM 689 N N . THR A 1 85 ? -19.015 -2.842 -10.310 1.00 90.88 85 THR A N 1
ATOM 690 C CA . THR A 1 85 ? -17.931 -3.362 -11.162 1.00 90.88 85 THR A CA 1
ATOM 691 C C . THR A 1 85 ? -17.996 -2.863 -12.594 1.00 90.88 85 THR A C 1
ATOM 693 O O . THR A 1 85 ? -16.967 -2.533 -13.171 1.00 90.88 85 THR A O 1
ATOM 696 N N . GLN A 1 86 ? -19.193 -2.703 -13.161 1.00 89.62 86 GLN A N 1
ATOM 697 C CA . GLN A 1 86 ? -19.357 -2.073 -14.478 1.00 89.62 86 GLN A CA 1
ATOM 698 C C . GLN A 1 86 ? -18.905 -0.603 -14.511 1.00 89.62 86 GLN A C 1
ATOM 700 O O . GLN A 1 86 ? -18.688 -0.056 -15.587 1.00 89.62 86 GLN A O 1
ATOM 705 N N . ARG A 1 87 ? -18.792 0.043 -13.345 1.00 92.38 87 ARG A N 1
ATOM 706 C CA . ARG A 1 87 ? -18.420 1.455 -13.172 1.00 92.38 87 ARG A CA 1
ATOM 707 C C . ARG A 1 87 ? -17.180 1.624 -12.297 1.00 92.38 87 ARG A C 1
ATOM 709 O O . ARG A 1 87 ? -16.878 2.748 -11.906 1.00 92.38 87 ARG A O 1
ATOM 716 N N . GLN A 1 88 ? -16.456 0.543 -11.992 1.00 90.00 88 GLN A N 1
ATOM 717 C CA . GLN A 1 88 ? -15.391 0.553 -10.983 1.00 90.00 88 GLN A CA 1
ATOM 718 C C . GLN A 1 88 ? -14.281 1.540 -11.330 1.00 90.00 88 GLN A C 1
ATOM 720 O O . GLN A 1 88 ? -13.668 2.103 -10.430 1.00 90.00 88 GLN A O 1
ATOM 725 N N . GLY A 1 89 ? -14.087 1.811 -12.626 1.00 88.75 89 GLY A N 1
ATOM 726 C CA . GLY A 1 89 ? -13.171 2.837 -13.094 1.00 88.75 89 GLY A CA 1
ATOM 727 C C . GLY A 1 89 ? -13.505 4.228 -12.551 1.00 88.75 89 GLY A C 1
ATOM 728 O O . GLY A 1 89 ? -12.676 4.889 -11.929 1.00 88.75 89 GLY A O 1
ATOM 729 N N . TYR A 1 90 ? -14.759 4.647 -12.721 1.00 90.00 90 TYR A N 1
ATOM 730 C CA . TYR A 1 90 ? -15.270 5.932 -12.233 1.00 90.00 90 TYR A CA 1
ATOM 731 C C . TYR A 1 90 ? -15.474 5.949 -10.716 1.00 90.00 90 TYR A C 1
ATOM 733 O O . TYR A 1 90 ? -15.296 6.979 -10.069 1.00 90.00 90 TYR A O 1
ATOM 741 N N . LEU A 1 91 ? -15.838 4.802 -10.140 1.00 92.75 91 LEU A N 1
ATOM 742 C CA . LEU A 1 91 ? -16.069 4.650 -8.705 1.00 92.75 91 LEU A CA 1
ATOM 743 C C . LEU A 1 91 ? -14.782 4.429 -7.909 1.00 92.75 91 LEU A C 1
ATOM 745 O O . LEU A 1 91 ? -14.856 4.341 -6.689 1.00 92.75 91 LEU A O 1
ATOM 749 N N . PHE A 1 92 ? -13.614 4.383 -8.554 1.00 90.69 92 PHE A N 1
ATOM 750 C CA . PHE A 1 92 ? -12.349 4.064 -7.901 1.00 90.69 92 PHE A CA 1
ATOM 751 C C . PHE A 1 92 ? -12.077 4.952 -6.675 1.00 90.69 92 PHE A C 1
ATOM 753 O O . PHE A 1 92 ? -11.958 4.440 -5.566 1.00 90.69 92 PHE A O 1
ATOM 760 N N . PHE A 1 93 ? -12.060 6.281 -6.832 1.00 91.75 93 PHE A N 1
ATOM 761 C CA . PHE A 1 93 ? -11.820 7.200 -5.709 1.00 91.75 93 PHE A CA 1
ATOM 762 C C . PHE A 1 93 ? -12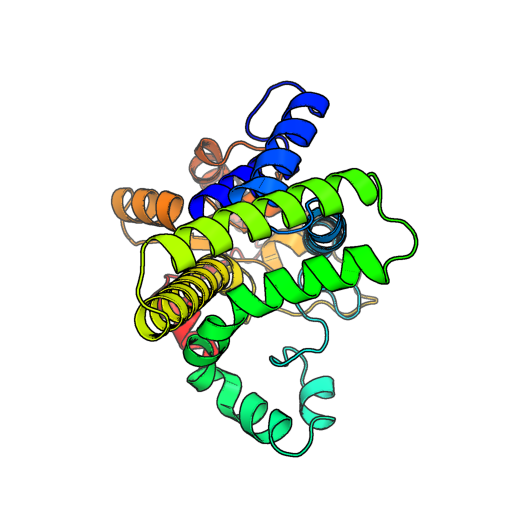.929 7.183 -4.643 1.00 91.75 93 PHE A C 1
ATOM 764 O O . PHE A 1 93 ? -12.586 7.127 -3.460 1.00 91.75 93 PHE A O 1
ATOM 771 N N . PRO A 1 94 ? -14.231 7.177 -5.002 1.00 94.56 94 PRO A N 1
ATOM 772 C CA . PRO A 1 94 ? -15.295 6.940 -4.029 1.00 94.56 94 PRO A CA 1
ATOM 773 C C . PRO A 1 94 ? -15.109 5.651 -3.220 1.00 94.56 94 PRO A C 1
ATOM 775 O O . PRO A 1 94 ? -15.226 5.679 -1.998 1.00 94.56 94 PRO A O 1
ATOM 778 N N . LEU A 1 95 ? -14.760 4.536 -3.864 1.00 94.06 95 LEU A N 1
ATOM 779 C CA . LEU A 1 95 ? -14.520 3.259 -3.186 1.00 94.06 95 LEU A CA 1
ATOM 780 C C . LEU A 1 95 ? -13.292 3.316 -2.272 1.00 94.06 95 LEU A C 1
ATOM 782 O O . LEU A 1 95 ? -13.329 2.750 -1.181 1.00 94.06 95 LEU A O 1
ATOM 786 N N . LEU A 1 96 ? -12.242 4.058 -2.644 1.00 94.38 96 LEU A N 1
ATOM 787 C CA . LEU A 1 96 ? -11.082 4.244 -1.769 1.00 94.38 96 LEU A CA 1
ATOM 788 C C . LEU A 1 96 ? -11.431 4.936 -0.445 1.00 94.38 96 LEU A C 1
ATOM 790 O O . LEU A 1 96 ? -10.736 4.716 0.543 1.00 94.38 96 LEU A O 1
ATOM 794 N N . THR A 1 97 ? -12.521 5.707 -0.363 1.00 96.88 97 THR A N 1
ATOM 795 C CA . THR A 1 97 ? -12.972 6.267 0.927 1.00 96.88 97 THR A CA 1
ATOM 796 C C . THR A 1 97 ? -13.372 5.184 1.939 1.00 96.88 97 THR A C 1
ATOM 798 O O . THR A 1 97 ? -13.338 5.413 3.145 1.00 96.88 97 THR A O 1
ATOM 801 N N . LEU A 1 98 ? -13.692 3.977 1.468 1.00 95.88 98 LEU A N 1
ATOM 802 C CA . LEU A 1 98 ? -14.037 2.828 2.304 1.00 95.88 98 LEU A CA 1
ATOM 803 C C . LEU A 1 98 ? -12.835 1.919 2.586 1.00 95.88 98 LEU A C 1
ATOM 805 O O . LEU A 1 98 ? -12.897 1.088 3.491 1.00 95.88 98 LEU A O 1
ATOM 809 N N . GLU A 1 99 ? -11.724 2.090 1.866 1.00 95.31 99 GLU A N 1
ATOM 810 C CA . GLU A 1 99 ? -10.569 1.192 1.966 1.00 95.31 99 GLU A CA 1
ATOM 811 C C . GLU A 1 99 ? -9.914 1.245 3.351 1.00 95.31 99 GLU A C 1
ATOM 813 O O . GLU A 1 99 ? -9.523 0.219 3.901 1.00 95.31 99 GLU A O 1
ATOM 818 N N . GLY A 1 100 ? -9.871 2.420 3.985 1.00 95.75 100 GLY A N 1
ATOM 819 C CA . GLY A 1 100 ? -9.346 2.554 5.345 1.00 95.75 100 GLY A CA 1
ATOM 820 C C . GLY A 1 100 ? -10.114 1.687 6.348 1.00 95.75 100 GLY A C 1
ATOM 821 O O . GLY A 1 100 ? -9.511 1.019 7.190 1.00 95.75 100 GLY A O 1
ATOM 822 N N . LEU A 1 101 ? -11.444 1.645 6.222 1.00 96.00 101 LEU A N 1
ATOM 823 C CA . LEU A 1 101 ? -12.299 0.779 7.029 1.00 96.00 101 LEU A CA 1
ATOM 824 C C . LEU A 1 101 ? -12.104 -0.698 6.658 1.00 96.00 101 LEU A C 1
ATOM 826 O O . LEU A 1 101 ? -11.969 -1.531 7.555 1.00 96.00 101 LEU A O 1
ATOM 830 N N . ASN A 1 102 ? -12.039 -1.018 5.362 1.00 95.31 102 ASN A N 1
ATOM 831 C CA . ASN A 1 102 ? -11.806 -2.377 4.869 1.00 95.31 102 ASN A CA 1
ATOM 832 C C . ASN A 1 102 ? -10.519 -2.981 5.459 1.00 95.31 102 ASN A C 1
ATOM 834 O O . ASN A 1 102 ? -10.559 -4.067 6.038 1.00 95.31 102 ASN A O 1
ATOM 838 N N . LEU A 1 103 ? -9.401 -2.247 5.429 1.00 95.44 103 LEU A N 1
ATOM 839 C CA . LEU A 1 103 ? -8.123 -2.685 6.004 1.00 95.44 103 LEU A CA 1
ATOM 840 C C . LEU A 1 103 ? -8.244 -3.032 7.498 1.00 95.44 103 LEU A C 1
ATOM 842 O O . LEU A 1 103 ? -7.722 -4.060 7.941 1.00 95.44 103 LEU A O 1
ATOM 846 N N . HIS A 1 104 ? -8.961 -2.219 8.282 1.00 97.00 104 HIS A N 1
ATOM 847 C CA . HIS A 1 104 ? -9.216 -2.511 9.696 1.00 97.00 104 HIS A CA 1
ATOM 848 C C . HIS A 1 104 ? -10.091 -3.752 9.885 1.00 97.00 104 HIS A C 1
ATOM 850 O O . HIS A 1 104 ? -9.760 -4.611 10.708 1.00 97.00 104 HIS A O 1
ATOM 856 N N . LEU A 1 105 ? -11.173 -3.877 9.112 1.00 96.12 105 LEU A N 1
ATOM 857 C CA . LEU A 1 105 ? -12.093 -5.010 9.191 1.00 96.12 105 LEU A CA 1
ATOM 858 C C . LEU A 1 105 ? -11.405 -6.329 8.830 1.00 96.12 105 LEU A C 1
ATOM 860 O O . LEU A 1 105 ? -11.523 -7.293 9.585 1.00 96.12 105 LEU A O 1
ATOM 864 N N . GLN A 1 106 ? -10.641 -6.376 7.736 1.00 95.25 106 GLN A N 1
ATOM 865 C CA . GLN A 1 106 ? -9.904 -7.576 7.320 1.00 95.25 106 GLN A CA 1
ATOM 866 C C . GLN A 1 106 ? -8.845 -7.974 8.351 1.00 95.25 106 GLN A C 1
ATOM 868 O O . GLN A 1 106 ? -8.727 -9.150 8.704 1.00 95.25 106 GLN A O 1
ATOM 873 N N . SER A 1 107 ? -8.132 -6.987 8.898 1.00 96.38 107 SER A N 1
ATOM 874 C CA . SER A 1 107 ? -7.190 -7.179 9.999 1.00 96.38 107 SER A CA 1
ATOM 875 C C . SER A 1 107 ? -7.859 -7.816 11.224 1.00 96.38 107 SER A C 1
ATOM 877 O O . SER A 1 107 ? -7.382 -8.828 11.742 1.00 96.38 107 SER A O 1
ATOM 879 N N . ILE A 1 108 ? -8.976 -7.246 11.691 1.00 96.31 108 ILE A N 1
ATOM 880 C CA . ILE A 1 108 ? -9.696 -7.741 12.872 1.00 96.31 108 ILE A CA 1
ATOM 881 C C . ILE A 1 108 ? -10.253 -9.137 12.594 1.00 96.31 108 ILE A C 1
ATOM 883 O O . ILE A 1 108 ? -10.021 -10.057 13.379 1.00 96.31 108 ILE A O 1
ATOM 887 N N . LYS A 1 109 ? -10.912 -9.329 11.447 1.00 96.50 109 LYS A N 1
ATOM 888 C CA . LYS A 1 109 ? -11.428 -10.626 11.000 1.00 96.50 109 LYS A CA 1
ATOM 889 C C . LYS A 1 109 ? -10.330 -11.687 11.053 1.00 96.50 109 LYS A C 1
ATOM 891 O O . LYS A 1 109 ? -10.520 -12.719 11.690 1.00 96.50 109 LYS A O 1
ATOM 896 N N . TYR A 1 110 ? -9.153 -11.421 10.487 1.00 96.19 110 TYR A N 1
ATOM 897 C CA . TYR A 1 110 ? -8.022 -12.352 10.521 1.00 96.19 110 TYR A CA 1
ATOM 898 C C . TYR A 1 110 ? -7.605 -12.756 11.945 1.00 96.19 110 TYR A C 1
ATOM 900 O O . TYR A 1 110 ? -7.305 -13.928 12.183 1.00 96.19 110 TYR A O 1
ATOM 908 N N . LEU A 1 111 ? -7.618 -11.826 12.906 1.00 96.75 111 LEU A N 1
ATOM 909 C CA . LEU A 1 111 ? -7.284 -12.130 14.301 1.00 96.75 111 LEU A CA 1
ATOM 910 C C . LEU A 1 111 ? -8.306 -13.058 14.972 1.00 96.75 111 LEU A C 1
ATOM 912 O O . LEU A 1 111 ? -7.905 -13.857 15.819 1.00 96.75 111 LEU A O 1
ATOM 916 N N . PHE A 1 112 ? -9.582 -12.988 14.588 1.00 95.75 112 PHE A N 1
ATOM 917 C CA . PHE A 1 112 ? -10.641 -13.830 15.151 1.00 95.75 112 PHE A CA 1
ATOM 918 C C . PHE A 1 112 ? -10.778 -15.183 14.446 1.00 95.75 112 PHE A C 1
ATOM 920 O O . PHE A 1 112 ? -10.845 -16.208 15.122 1.00 95.75 112 PHE A O 1
ATOM 927 N N . ILE A 1 113 ? -10.782 -15.207 13.109 1.00 94.69 113 ILE A N 1
ATOM 928 C CA . ILE A 1 113 ? -11.089 -16.423 12.333 1.00 94.69 113 ILE A CA 1
ATOM 929 C C . ILE A 1 113 ? -9.861 -17.119 11.734 1.00 94.69 113 ILE A C 1
ATOM 931 O O . ILE A 1 113 ? -9.961 -18.253 11.269 1.00 94.69 113 ILE A O 1
ATOM 935 N N . GLY A 1 114 ? -8.692 -16.472 11.711 1.00 88.69 114 GLY A N 1
ATOM 936 C CA . GLY A 1 114 ? -7.475 -17.097 11.192 1.00 88.69 114 GLY A CA 1
ATOM 937 C C . GLY A 1 114 ? -7.084 -18.314 12.033 1.00 88.69 114 GLY A C 1
ATOM 938 O O . GLY A 1 114 ? -7.269 -18.317 13.242 1.00 88.69 114 GLY A O 1
ATOM 939 N N . GLN A 1 115 ? -6.504 -19.359 11.445 1.00 82.25 115 GLN A N 1
ATOM 940 C CA . GLN A 1 115 ? -6.148 -20.561 12.219 1.00 82.25 115 GLN A CA 1
ATOM 941 C C . GLN A 1 115 ? -4.776 -20.457 12.906 1.00 82.25 115 GLN A C 1
ATOM 943 O O . GLN A 1 115 ? -4.602 -20.920 14.028 1.00 82.25 115 GLN A O 1
ATOM 948 N N . ARG A 1 116 ? -3.787 -19.818 12.264 1.00 87.12 116 ARG A N 1
ATOM 949 C CA . ARG A 1 116 ? -2.387 -19.778 12.737 1.00 87.12 116 ARG A CA 1
ATOM 950 C C . ARG A 1 116 ? -1.856 -18.350 12.837 1.00 87.12 116 ARG A C 1
ATOM 952 O O . ARG A 1 116 ? -1.011 -17.924 12.055 1.00 87.12 116 ARG A O 1
ATOM 959 N N . VAL A 1 117 ? -2.357 -17.605 13.819 1.00 92.88 117 VAL A N 1
ATOM 960 C CA . VAL A 1 117 ? -1.975 -16.201 14.046 1.00 92.88 117 VAL A CA 1
ATOM 961 C C . VAL A 1 117 ? -0.927 -16.114 15.154 1.00 92.88 117 VAL A C 1
ATOM 963 O O . VAL A 1 117 ? -1.241 -16.211 16.343 1.00 92.88 117 VAL A O 1
ATOM 966 N N . LYS A 1 118 ? 0.336 -15.904 14.772 1.00 93.06 118 LYS A N 1
ATOM 967 C CA . LYS A 1 118 ? 1.424 -15.673 15.733 1.00 93.06 118 LYS A CA 1
ATOM 968 C C . LYS A 1 118 ? 1.141 -14.416 16.555 1.00 93.06 118 LYS A C 1
ATOM 970 O O . LYS A 1 118 ? 0.754 -13.390 16.011 1.00 93.06 118 LYS A O 1
ATOM 975 N N . HIS A 1 119 ? 1.357 -14.501 17.867 1.00 94.56 119 HIS A N 1
ATOM 976 C CA . HIS A 1 119 ? 1.149 -13.398 18.814 1.00 94.56 119 HIS A CA 1
ATOM 977 C C . HIS A 1 119 ? -0.275 -12.807 18.852 1.00 94.56 119 HIS A C 1
ATOM 979 O O . HIS A 1 119 ? -0.434 -11.697 19.357 1.00 94.56 119 HIS A O 1
ATOM 985 N N . ARG A 1 120 ? -1.312 -13.551 18.424 1.00 96.44 120 ARG A N 1
ATOM 986 C CA . ARG A 1 120 ? -2.722 -13.101 18.388 1.00 96.44 120 ARG A CA 1
ATOM 987 C C . ARG A 1 120 ? -3.146 -12.289 19.609 1.00 96.44 120 ARG A C 1
ATOM 989 O O . ARG A 1 120 ? -3.628 -11.175 19.460 1.00 96.44 120 ARG A O 1
ATOM 996 N N . ARG A 1 121 ? -2.943 -12.833 20.816 1.00 97.00 121 ARG A N 1
ATOM 997 C CA . ARG A 1 121 ? -3.344 -12.172 22.070 1.00 97.00 121 ARG A CA 1
ATOM 998 C C . ARG A 1 121 ? -2.689 -10.797 22.230 1.00 97.00 121 ARG A C 1
ATOM 1000 O O . ARG A 1 121 ? -3.352 -9.864 22.654 1.00 97.00 121 ARG A O 1
ATOM 1007 N N . ARG A 1 122 ? -1.408 -10.658 21.870 1.00 97.12 122 ARG A N 1
ATOM 1008 C CA . ARG A 1 122 ? -0.690 -9.377 21.958 1.00 97.12 122 ARG A CA 1
ATOM 1009 C C . ARG A 1 122 ? -1.216 -8.371 20.937 1.00 97.12 122 ARG A C 1
ATOM 1011 O O . ARG A 1 122 ? -1.373 -7.208 21.286 1.00 97.12 122 ARG A O 1
ATOM 1018 N N . GLU A 1 123 ? -1.510 -8.809 19.711 1.00 97.94 123 GLU A N 1
ATOM 1019 C CA . GLU A 1 123 ? -2.080 -7.920 18.688 1.00 97.94 123 GLU A CA 1
ATOM 1020 C C . GLU A 1 123 ? -3.496 -7.472 19.070 1.00 97.94 123 GLU A C 1
ATOM 1022 O O . GLU A 1 123 ? -3.772 -6.279 19.022 1.00 97.94 123 GLU A O 1
ATOM 1027 N N . LEU A 1 124 ? -4.350 -8.385 19.555 1.00 98.19 124 LEU A N 1
ATOM 1028 C CA . LEU A 1 124 ? -5.693 -8.059 20.052 1.00 98.19 124 LEU A CA 1
ATOM 1029 C C . LEU A 1 124 ? -5.656 -7.064 21.216 1.00 98.19 124 LEU A C 1
ATOM 1031 O O . LEU A 1 124 ? -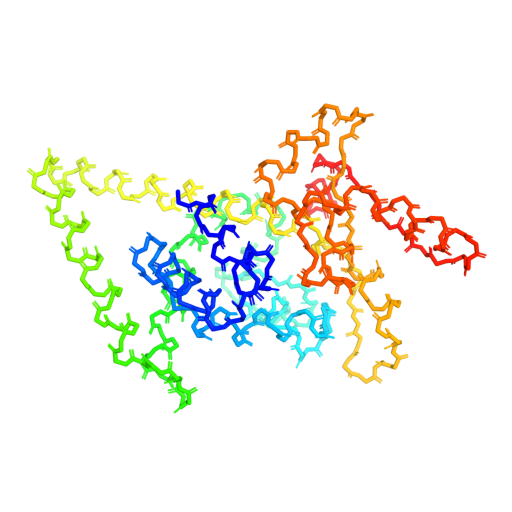6.390 -6.083 21.188 1.00 98.19 124 LEU A O 1
ATOM 1035 N N . ILE A 1 125 ? -4.787 -7.278 22.212 1.00 98.31 125 ILE A N 1
ATOM 1036 C CA . ILE A 1 125 ? -4.631 -6.341 23.335 1.00 98.31 125 ILE A CA 1
ATOM 1037 C C . ILE A 1 125 ? -4.155 -4.977 22.827 1.00 98.31 125 ILE A C 1
ATOM 1039 O O . ILE A 1 125 ? -4.720 -3.958 23.203 1.00 98.31 125 ILE A O 1
ATOM 1043 N N . SER A 1 126 ? -3.143 -4.944 21.957 1.00 98.50 126 SER A N 1
ATOM 1044 C CA . SER A 1 126 ? -2.579 -3.689 21.454 1.00 98.50 126 SER A CA 1
ATOM 1045 C C . SER A 1 126 ? -3.574 -2.896 20.603 1.00 98.50 126 SER A C 1
ATOM 1047 O O . SER A 1 126 ? -3.670 -1.682 20.763 1.00 98.50 126 SER A O 1
ATOM 1049 N N . ILE A 1 127 ? -4.302 -3.565 19.704 1.00 98.31 127 ILE A N 1
ATOM 1050 C CA . ILE A 1 127 ? -5.313 -2.932 18.848 1.00 98.31 127 ILE A CA 1
ATOM 1051 C C . ILE A 1 127 ? -6.527 -2.526 19.689 1.00 98.31 127 ILE A C 1
ATOM 1053 O O . ILE A 1 127 ? -7.030 -1.421 19.524 1.00 98.31 127 ILE A O 1
ATOM 1057 N N . GLY A 1 128 ? -6.969 -3.375 20.621 1.00 98.25 128 GLY A N 1
ATOM 1058 C CA . GLY A 1 128 ? -8.069 -3.067 21.534 1.00 98.25 128 GLY A CA 1
ATOM 1059 C C . GLY A 1 128 ? -7.764 -1.860 22.420 1.00 98.25 128 GLY A C 1
ATOM 1060 O O . GLY A 1 128 ? -8.577 -0.944 22.497 1.00 98.25 128 GLY A O 1
ATOM 1061 N N . LEU A 1 129 ? -6.563 -1.806 23.008 1.00 98.44 129 LEU A N 1
ATOM 1062 C CA . LEU A 1 129 ? -6.102 -0.664 23.800 1.00 98.44 129 LEU A CA 1
ATOM 1063 C C . LEU A 1 129 ? -6.051 0.610 22.956 1.00 98.44 129 LEU A C 1
ATOM 1065 O O . LEU A 1 129 ? -6.561 1.641 23.382 1.00 98.44 129 LEU A O 1
ATOM 1069 N N . ARG A 1 130 ? -5.489 0.539 21.744 1.00 97.25 130 ARG A N 1
ATOM 1070 C CA . ARG A 1 130 ? -5.503 1.660 20.799 1.00 97.25 130 ARG A CA 1
ATOM 1071 C C . ARG A 1 130 ? -6.926 2.146 20.545 1.00 97.25 130 ARG A C 1
ATOM 1073 O O . ARG A 1 130 ? -7.168 3.339 20.651 1.00 97.25 130 ARG A O 1
ATOM 1080 N N . ILE A 1 131 ? -7.841 1.251 20.173 1.00 97.19 131 ILE A N 1
ATOM 1081 C CA . ILE A 1 131 ? -9.225 1.612 19.840 1.00 97.19 131 ILE A CA 1
ATOM 1082 C C . ILE A 1 131 ? -9.899 2.265 21.048 1.00 97.19 131 ILE A C 1
ATOM 1084 O O . ILE A 1 131 ? -10.494 3.325 20.894 1.00 97.19 131 ILE A O 1
ATOM 1088 N N . ALA A 1 132 ? -9.754 1.688 22.243 1.00 98.31 132 ALA A N 1
ATOM 1089 C CA . ALA A 1 132 ? -10.336 2.232 23.465 1.00 98.31 132 ALA A CA 1
ATOM 1090 C C . ALA A 1 132 ? -9.786 3.626 23.801 1.00 98.31 132 ALA A C 1
ATOM 1092 O O . ALA A 1 132 ? -10.566 4.549 24.016 1.00 98.31 132 ALA A O 1
ATOM 1093 N N . LEU A 1 133 ? -8.459 3.802 23.793 1.00 98.38 133 LEU A N 1
ATOM 1094 C CA . LEU A 1 133 ? -7.828 5.096 24.073 1.00 98.38 133 LEU A CA 1
ATOM 1095 C C . LEU A 1 133 ? -8.188 6.138 23.014 1.00 98.38 133 LEU A C 1
ATOM 1097 O O . LEU A 1 133 ? -8.495 7.279 23.345 1.00 98.38 133 LEU A O 1
ATOM 1101 N N . TYR A 1 134 ? -8.163 5.744 21.742 1.00 97.50 134 TYR A N 1
ATOM 1102 C CA . TYR A 1 134 ? -8.400 6.652 20.633 1.00 97.50 134 TYR A CA 1
ATOM 1103 C C . TYR A 1 134 ? -9.855 7.106 20.561 1.00 97.50 134 TYR A C 1
ATOM 1105 O O . TYR A 1 134 ? -10.120 8.305 20.536 1.00 97.50 134 TYR A O 1
ATOM 1113 N N . LEU A 1 135 ? -10.801 6.163 20.574 1.00 97.94 135 LEU A N 1
ATOM 1114 C CA . LEU A 1 135 ? -12.223 6.494 20.579 1.00 97.94 135 LEU A CA 1
ATOM 1115 C C . LEU A 1 135 ? -12.611 7.199 21.880 1.00 97.94 135 LEU A C 1
ATOM 1117 O O . LEU A 1 135 ? -13.333 8.187 21.826 1.00 97.94 135 LEU A O 1
ATOM 1121 N N . GLY A 1 136 ? -12.077 6.761 23.024 1.00 98.38 136 GLY A N 1
ATOM 1122 C CA . GLY A 1 136 ? -12.273 7.435 24.305 1.00 98.38 136 GLY A CA 1
ATOM 1123 C C . GLY A 1 136 ? -11.862 8.904 24.245 1.00 98.38 136 GLY A C 1
ATOM 1124 O O . GLY A 1 136 ? -12.656 9.766 24.599 1.00 98.38 136 GLY A O 1
ATOM 1125 N N . ALA A 1 137 ? -10.675 9.209 23.711 1.00 98.31 137 ALA A N 1
ATOM 1126 C CA . ALA A 1 137 ? -10.222 10.587 23.535 1.00 98.31 137 ALA A CA 1
ATOM 1127 C C . ALA A 1 137 ? -11.110 11.380 22.561 1.00 98.31 137 ALA A C 1
ATOM 1129 O O . ALA A 1 137 ? -11.484 12.510 22.860 1.00 98.31 137 ALA A O 1
ATOM 1130 N N . VAL A 1 138 ? -11.483 10.799 21.416 1.00 98.50 138 VAL A N 1
ATOM 1131 C CA . VAL A 1 138 ? -12.321 11.473 20.408 1.00 98.50 138 VAL A CA 1
ATOM 1132 C C . VAL A 1 138 ? -13.702 11.824 20.971 1.00 98.50 138 VAL A C 1
ATOM 1134 O O . VAL A 1 138 ? -14.130 12.967 20.840 1.00 98.50 138 VAL A O 1
ATOM 1137 N N . PHE A 1 139 ? -14.382 10.882 21.628 1.00 98.50 139 PHE A N 1
ATOM 1138 C CA . PHE A 1 139 ? -15.716 11.109 22.201 1.00 98.50 139 PHE A CA 1
ATOM 1139 C C . PHE A 1 139 ? -15.693 11.892 23.520 1.00 98.50 139 PHE A C 1
ATOM 1141 O O . PHE A 1 139 ? -16.721 12.428 23.921 1.00 98.50 139 PHE A O 1
ATOM 1148 N N . PHE A 1 140 ? -14.540 11.981 24.187 1.00 98.38 140 PHE A N 1
ATOM 1149 C CA . PHE A 1 140 ? -14.352 12.871 25.331 1.00 98.38 140 PHE A CA 1
ATOM 1150 C C . PHE A 1 140 ? -14.138 14.328 24.898 1.00 98.38 140 PHE A C 1
ATOM 1152 O O . PHE A 1 140 ? -14.659 15.240 25.531 1.00 98.38 140 PHE A O 1
ATOM 1159 N N . LEU A 1 141 ? -13.375 14.554 23.822 1.00 98.38 141 LEU A N 1
ATOM 1160 C CA . LEU A 1 141 ? -12.989 15.895 23.369 1.00 98.38 141 LEU A CA 1
ATOM 1161 C C . LEU A 1 141 ? -13.991 16.539 22.402 1.00 98.38 141 LEU A C 1
ATOM 1163 O O . LEU A 1 141 ? -14.009 17.763 22.288 1.00 98.38 141 LEU A O 1
ATOM 1167 N N . LEU A 1 142 ? -14.787 15.748 21.678 1.00 98.38 142 LEU A N 1
ATOM 1168 C CA . LEU A 1 142 ? -15.702 16.243 20.649 1.00 98.38 142 LEU A CA 1
ATOM 1169 C C . LEU A 1 142 ? -17.163 15.902 20.973 1.00 98.38 142 LEU A C 1
ATOM 1171 O O . LEU A 1 142 ? -17.447 14.792 21.427 1.00 98.38 142 LEU A O 1
ATOM 1175 N N . PRO A 1 143 ? -18.120 16.795 20.648 1.00 98.44 143 PRO A N 1
ATOM 1176 C CA . PRO A 1 143 ? -19.537 16.448 20.648 1.00 98.44 143 PRO A CA 1
ATOM 1177 C C . PRO A 1 143 ? -19.818 15.229 19.762 1.00 98.44 143 PRO A C 1
ATOM 1179 O O . PRO A 1 143 ? -19.190 15.062 18.716 1.00 98.44 143 PRO A O 1
ATOM 1182 N N . MET A 1 144 ? -20.823 14.428 20.126 1.00 97.88 144 MET A N 1
ATOM 1183 C CA . MET A 1 144 ? -21.151 13.148 19.476 1.00 97.88 144 MET A CA 1
ATOM 1184 C C . MET A 1 144 ? -21.170 13.218 17.936 1.00 97.88 144 MET A C 1
ATOM 1186 O O . MET A 1 144 ? -20.524 12.415 17.266 1.00 97.88 144 MET A O 1
ATOM 1190 N N . GLY A 1 145 ? -21.865 14.205 17.357 1.00 98.25 145 GLY A N 1
ATOM 1191 C CA . GLY A 1 145 ? -21.933 14.370 15.899 1.00 98.25 145 GLY A CA 1
ATOM 1192 C C . GLY A 1 145 ? -20.578 14.700 15.261 1.00 98.25 145 GLY A C 1
ATOM 1193 O O . GLY A 1 145 ? -20.233 14.145 14.219 1.00 98.25 145 GLY A O 1
ATOM 1194 N N . MET A 1 146 ? -19.775 15.550 15.912 1.00 98.44 146 MET A N 1
ATOM 1195 C CA . MET A 1 146 ? -18.427 15.893 15.448 1.00 98.44 146 MET A CA 1
ATOM 1196 C C . MET A 1 146 ? -17.460 14.717 15.581 1.00 98.44 146 MET A C 1
ATOM 1198 O O . MET A 1 146 ? -16.633 14.526 14.696 1.00 98.44 146 MET A O 1
ATOM 1202 N N . ALA A 1 147 ? -17.582 13.904 16.632 1.00 98.50 147 ALA A N 1
ATOM 1203 C CA . ALA A 1 147 ? -16.786 12.694 16.815 1.00 98.50 147 ALA A CA 1
ATOM 1204 C C . ALA A 1 147 ? -16.998 11.701 15.659 1.00 98.50 147 ALA A C 1
ATOM 1206 O O . ALA A 1 147 ? -16.029 11.249 15.044 1.00 98.50 147 ALA A O 1
ATOM 1207 N N . PHE A 1 148 ? -18.253 11.416 15.295 1.00 98.44 148 PHE A N 1
ATOM 1208 C CA . PHE A 1 148 ? -18.551 10.560 14.143 1.00 98.44 148 PHE A CA 1
ATOM 1209 C C . PHE A 1 148 ? -18.064 11.161 12.822 1.00 98.44 148 PHE A C 1
ATOM 1211 O O . PHE A 1 148 ? -17.448 10.450 12.026 1.00 98.44 148 PHE A O 1
ATOM 1218 N N . ALA A 1 149 ? -18.287 12.460 12.597 1.00 98.44 149 ALA A N 1
ATOM 1219 C CA . ALA A 1 149 ? -17.815 13.138 11.391 1.00 98.44 149 ALA A CA 1
ATOM 1220 C C . ALA A 1 149 ? -16.282 13.090 11.275 1.00 98.44 149 ALA A C 1
ATOM 1222 O O . ALA A 1 149 ? -15.751 12.764 10.214 1.00 98.44 149 ALA A O 1
ATOM 1223 N N . PHE A 1 150 ? -15.574 13.340 12.378 1.00 98.38 150 PHE A N 1
ATOM 1224 C CA . PHE A 1 150 ? -14.119 13.265 12.452 1.00 98.38 150 PHE A CA 1
ATOM 1225 C C . PHE A 1 150 ? -13.606 11.867 12.087 1.00 98.38 150 PHE A C 1
ATOM 1227 O O . PHE A 1 150 ? -12.749 11.743 11.210 1.00 98.38 150 PHE A O 1
ATOM 1234 N N . LEU A 1 151 ? -14.167 10.812 12.690 1.00 98.06 151 LEU A N 1
ATOM 1235 C CA . LEU A 1 151 ? -13.784 9.428 12.391 1.00 98.06 151 LEU A CA 1
ATOM 1236 C C . LEU A 1 151 ? -14.079 9.057 10.932 1.00 98.06 151 LEU A C 1
ATOM 1238 O O . LEU A 1 151 ? -13.246 8.425 10.282 1.00 98.06 151 LEU A O 1
ATOM 1242 N N . GLY A 1 152 ? -15.230 9.480 10.402 1.00 98.12 152 GLY A N 1
ATOM 1243 C CA . GLY A 1 152 ? -15.604 9.261 9.005 1.00 98.12 152 GLY A CA 1
ATOM 1244 C C . GLY A 1 152 ? -14.620 9.910 8.031 1.00 98.12 152 GLY A C 1
ATOM 1245 O O . GLY A 1 152 ? -14.081 9.232 7.156 1.00 98.12 152 GLY A O 1
ATOM 1246 N N . VAL A 1 153 ? -14.318 11.200 8.220 1.00 98.19 153 VAL A N 1
ATOM 1247 C CA . VAL A 1 153 ? -13.354 11.937 7.382 1.00 98.19 153 VAL A CA 1
ATOM 1248 C C . VAL A 1 153 ? -11.960 11.331 7.495 1.00 98.19 153 VAL A C 1
ATOM 1250 O O . VAL A 1 153 ? -11.297 11.112 6.483 1.00 98.19 153 VAL A O 1
ATOM 1253 N N . GLN A 1 154 ? -11.510 11.011 8.706 1.00 97.62 154 GLN A N 1
ATOM 1254 C CA . GLN A 1 154 ? -10.209 10.392 8.923 1.00 97.62 154 GLN A CA 1
ATOM 1255 C C . GLN A 1 154 ? -10.080 9.049 8.196 1.00 97.62 154 GLN A C 1
ATOM 1257 O O . GLN A 1 154 ? -9.060 8.815 7.547 1.00 97.62 154 GLN A O 1
ATOM 1262 N N . LEU A 1 155 ? -11.075 8.163 8.317 1.00 97.81 155 LEU A N 1
ATOM 1263 C CA . LEU A 1 155 ? -11.068 6.857 7.652 1.00 97.81 155 LEU A CA 1
ATOM 1264 C C . LEU A 1 155 ? -11.108 7.011 6.130 1.00 97.81 155 LEU A C 1
ATOM 1266 O O . LEU A 1 155 ? -10.355 6.322 5.443 1.00 97.81 155 LEU A O 1
ATOM 1270 N N . ALA A 1 156 ? -11.902 7.957 5.621 1.00 98.12 156 ALA A N 1
ATOM 1271 C CA . ALA A 1 156 ? -11.973 8.266 4.198 1.00 98.12 156 ALA A CA 1
ATOM 1272 C C . ALA A 1 156 ? -10.638 8.779 3.647 1.00 98.12 156 ALA A C 1
ATOM 1274 O O . ALA A 1 156 ? -10.138 8.261 2.650 1.00 98.12 156 ALA A O 1
ATOM 1275 N N . VAL A 1 157 ? -10.015 9.748 4.321 1.00 98.06 157 VAL A N 1
ATOM 1276 C CA . VAL A 1 157 ? -8.704 10.287 3.931 1.00 98.06 157 VAL A CA 1
ATOM 1277 C C . VAL A 1 157 ? -7.620 9.217 4.045 1.00 98.06 157 VAL A C 1
ATOM 1279 O O . VAL A 1 157 ? -6.769 9.112 3.163 1.00 98.06 157 VAL A O 1
ATOM 1282 N N . PHE A 1 158 ? -7.649 8.395 5.097 1.00 97.88 158 PHE A N 1
ATOM 1283 C CA . PHE A 1 158 ? -6.722 7.275 5.245 1.00 97.88 158 PHE A CA 1
ATOM 1284 C C . PHE A 1 158 ? -6.871 6.265 4.104 1.00 97.88 158 PHE A C 1
ATOM 1286 O O . PHE A 1 158 ? -5.860 5.864 3.532 1.00 97.88 158 PHE A O 1
ATOM 1293 N N . GLY A 1 159 ? -8.104 5.904 3.743 1.00 97.25 159 GLY A N 1
ATOM 1294 C CA . GLY A 1 159 ? -8.403 4.990 2.644 1.00 97.25 159 GLY A CA 1
ATOM 1295 C C . GLY A 1 159 ? -7.972 5.528 1.281 1.00 97.25 159 GLY A C 1
ATOM 1296 O O . GLY A 1 159 ? -7.242 4.839 0.569 1.00 97.25 159 GLY A O 1
ATOM 1297 N N . ILE A 1 160 ? -8.321 6.782 0.960 1.00 96.75 160 ILE A N 1
ATOM 1298 C CA . ILE A 1 160 ? -7.857 7.460 -0.261 1.00 96.75 160 ILE A CA 1
ATOM 1299 C C . ILE A 1 160 ? -6.337 7.439 -0.314 1.00 96.75 160 ILE A C 1
ATOM 1301 O O . ILE A 1 160 ? -5.774 7.030 -1.322 1.00 96.75 160 ILE A O 1
ATOM 1305 N N . TYR A 1 161 ? -5.665 7.849 0.762 1.00 97.31 161 TYR A N 1
ATOM 1306 C CA . TYR A 1 161 ? -4.215 7.964 0.752 1.00 97.31 161 TYR A CA 1
ATOM 1307 C C . TYR A 1 161 ? -3.531 6.591 0.650 1.00 97.31 161 TYR A C 1
ATOM 1309 O O . TYR A 1 161 ? -2.628 6.422 -0.161 1.00 97.31 161 TYR A O 1
ATOM 1317 N N . MET A 1 162 ? -3.982 5.585 1.403 1.00 95.56 162 MET A N 1
ATOM 1318 C CA . MET A 1 162 ? -3.462 4.221 1.264 1.00 95.56 162 MET A CA 1
ATOM 1319 C C . MET A 1 162 ? -3.674 3.703 -0.164 1.00 95.56 162 MET A C 1
ATOM 1321 O O . MET A 1 162 ? -2.705 3.396 -0.854 1.00 95.56 162 MET A O 1
ATOM 1325 N N . GLY A 1 163 ? -4.914 3.668 -0.654 1.00 93.06 163 GLY A N 1
ATOM 1326 C CA . GLY A 1 163 ? -5.220 3.123 -1.978 1.00 93.06 163 GLY A CA 1
ATOM 1327 C C . GLY A 1 163 ? -4.516 3.856 -3.121 1.00 93.06 163 GLY A C 1
ATOM 1328 O O . GLY A 1 163 ? -3.992 3.218 -4.034 1.00 93.06 163 GLY A O 1
ATOM 1329 N N . ALA A 1 164 ? -4.427 5.186 -3.042 1.00 92.75 164 ALA A N 1
ATOM 1330 C CA . ALA A 1 164 ? -3.744 6.024 -4.025 1.00 92.75 164 ALA A CA 1
ATOM 1331 C C . ALA A 1 164 ? -2.219 5.832 -4.051 1.00 92.7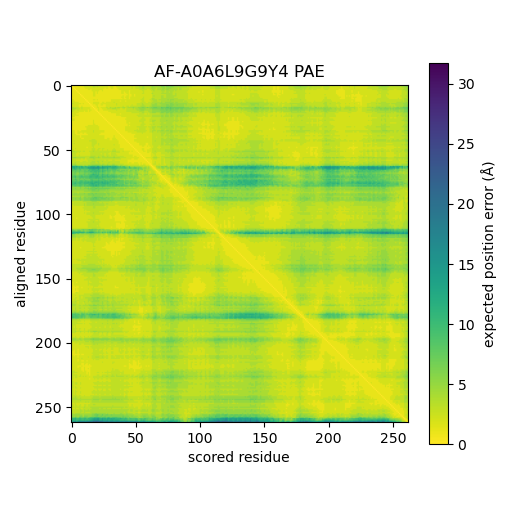5 164 ALA A C 1
ATOM 1333 O O . ALA A 1 164 ? -1.595 6.196 -5.043 1.00 92.75 164 ALA A O 1
ATOM 1334 N N . SER A 1 165 ? -1.614 5.266 -3.005 1.00 93.00 165 SER A N 1
ATOM 1335 C CA . SER A 1 165 ? -0.167 5.022 -2.962 1.00 93.00 165 SER A CA 1
ATOM 1336 C C . SER A 1 165 ? 0.234 3.612 -3.410 1.00 93.00 165 SER A C 1
ATOM 1338 O O . SER A 1 165 ? 1.341 3.441 -3.909 1.00 93.00 165 SER A O 1
ATOM 1340 N N . PHE A 1 166 ? -0.643 2.606 -3.280 1.00 89.38 166 PHE A N 1
ATOM 1341 C CA . PHE A 1 166 ? -0.349 1.223 -3.701 1.00 89.38 166 PHE A CA 1
ATOM 1342 C C . PHE A 1 166 ? -0.908 0.891 -5.086 1.00 89.38 166 PHE A C 1
ATOM 1344 O O . PHE A 1 166 ? -0.201 0.360 -5.946 1.00 89.38 166 PHE A O 1
ATOM 1351 N N . ALA A 1 167 ? -2.181 1.216 -5.323 1.00 91.00 167 ALA A N 1
ATOM 1352 C CA . ALA A 1 167 ? -2.894 0.758 -6.509 1.00 91.00 167 ALA A CA 1
ATOM 1353 C C . ALA A 1 167 ? -2.246 1.215 -7.830 1.00 91.00 167 ALA A C 1
ATOM 1355 O O . ALA A 1 167 ? -2.192 0.399 -8.754 1.00 91.00 167 ALA A O 1
ATOM 1356 N N . PRO A 1 168 ? -1.719 2.455 -7.963 1.00 93.12 168 PRO A N 1
ATOM 1357 C CA . PRO A 1 168 ? -1.083 2.908 -9.197 1.00 93.12 168 PRO A CA 1
ATOM 1358 C C . PRO A 1 168 ? 0.031 2.029 -9.739 1.00 93.12 168 PRO A C 1
ATOM 1360 O O . PRO A 1 168 ? 0.246 2.073 -10.946 1.00 93.12 168 PRO A O 1
ATOM 1363 N N . ASN A 1 169 ? 0.701 1.237 -8.906 1.00 94.31 169 ASN A N 1
ATOM 1364 C CA . ASN A 1 169 ? 1.863 0.467 -9.332 1.00 94.31 169 ASN A CA 1
ATOM 1365 C C . ASN A 1 169 ? 1.538 -0.907 -9.934 1.00 94.31 169 ASN A C 1
ATOM 1367 O O . ASN A 1 169 ? 2.366 -1.451 -10.656 1.00 94.31 169 ASN A O 1
ATOM 1371 N N . HIS A 1 170 ? 0.345 -1.452 -9.679 1.00 94.19 170 HIS A N 1
ATOM 1372 C CA . HIS A 1 170 ? -0.052 -2.787 -10.157 1.00 94.19 170 HIS A CA 1
ATOM 1373 C C . HIS A 1 170 ? -1.363 -2.794 -10.947 1.00 94.19 170 HIS A C 1
ATOM 1375 O O . HIS A 1 170 ? -1.552 -3.643 -11.821 1.00 94.19 170 HIS A O 1
ATOM 1381 N N . LYS A 1 171 ? -2.272 -1.836 -10.704 1.00 90.12 171 LYS A N 1
ATOM 1382 C CA . LYS A 1 171 ? -3.555 -1.784 -11.420 1.00 90.12 171 LYS A CA 1
ATOM 1383 C C . LYS A 1 171 ? -3.330 -1.616 -12.919 1.00 90.12 171 LYS A C 1
ATOM 1385 O O . LYS A 1 171 ? -2.556 -0.751 -13.317 1.00 90.12 171 LYS A O 1
ATOM 1390 N N . GLY A 1 172 ? -4.001 -2.417 -13.742 1.00 88.44 172 GLY A N 1
ATOM 1391 C CA . GLY A 1 172 ? -3.852 -2.381 -15.202 1.00 88.44 172 GLY A CA 1
ATOM 1392 C C . GLY A 1 172 ? -2.555 -2.999 -15.741 1.00 88.44 172 GLY A C 1
ATOM 1393 O O . GLY A 1 172 ? -2.365 -3.014 -16.953 1.00 88.44 172 GLY A O 1
ATOM 1394 N N . MET A 1 173 ? -1.676 -3.522 -14.879 1.00 94.12 173 MET A N 1
ATOM 1395 C CA . MET A 1 173 ? -0.523 -4.310 -15.318 1.00 94.12 173 MET A CA 1
ATOM 1396 C C . MET A 1 173 ? -0.958 -5.741 -15.688 1.00 94.12 173 MET A C 1
ATOM 1398 O O . MET A 1 173 ? -1.986 -6.211 -15.191 1.00 94.12 173 MET A O 1
ATOM 1402 N N . PRO A 1 174 ? -0.195 -6.458 -16.535 1.00 94.25 174 PRO A N 1
ATOM 1403 C CA . PRO A 1 174 ? -0.507 -7.824 -16.944 1.00 94.25 174 PRO A CA 1
ATOM 1404 C C . PRO A 1 174 ? -0.830 -8.763 -15.778 1.00 94.25 174 PRO A C 1
ATOM 1406 O O . PRO A 1 174 ? -0.161 -8.750 -14.742 1.00 94.25 174 PRO A O 1
ATOM 1409 N N . LEU A 1 175 ? -1.842 -9.608 -15.984 1.00 94.50 175 LEU A N 1
ATOM 1410 C CA . LEU A 1 175 ? -2.145 -10.739 -15.113 1.00 94.50 175 LEU A CA 1
ATOM 1411 C C . LEU A 1 175 ? -1.357 -11.966 -15.569 1.00 94.50 175 LEU A C 1
ATOM 1413 O O . LEU A 1 175 ? -1.301 -12.275 -16.759 1.00 94.50 175 LEU A O 1
ATOM 1417 N N . VAL A 1 176 ? -0.781 -12.686 -14.612 1.00 94.94 176 VAL A N 1
ATOM 1418 C CA . VAL A 1 176 ? -0.017 -13.909 -14.859 1.00 94.94 176 VAL A CA 1
ATOM 1419 C C . VAL A 1 176 ? -0.912 -15.123 -14.583 1.00 94.94 176 VAL A C 1
ATOM 1421 O O . VAL A 1 176 ? -1.425 -15.250 -13.465 1.00 94.94 176 VAL A O 1
ATOM 1424 N N . PRO A 1 177 ? -1.104 -16.038 -15.552 1.00 93.94 177 PRO A N 1
ATOM 1425 C CA . PRO A 1 177 ? -1.822 -17.290 -15.322 1.00 93.94 177 PRO A CA 1
ATOM 1426 C C . PRO A 1 177 ? -1.200 -18.123 -14.192 1.00 93.94 177 PRO A C 1
ATOM 1428 O O . PRO A 1 177 ? 0.007 -18.070 -13.948 1.00 93.94 177 PRO A O 1
ATOM 1431 N N . ALA A 1 178 ? -2.016 -18.916 -13.497 1.00 90.75 178 ALA A N 1
ATOM 1432 C CA . ALA A 1 178 ? -1.582 -19.666 -12.313 1.00 90.75 178 ALA A CA 1
ATOM 1433 C C . ALA A 1 178 ? -0.464 -20.693 -12.606 1.00 90.75 178 ALA A C 1
ATOM 1435 O O . ALA A 1 178 ? 0.370 -20.980 -11.735 1.00 90.75 178 ALA A O 1
ATOM 1436 N N . ASP A 1 179 ? -0.460 -21.232 -13.823 1.00 92.12 179 ASP A N 1
ATOM 1437 C CA . ASP A 1 179 ? 0.438 -22.252 -14.368 1.00 92.12 179 ASP A CA 1
ATOM 1438 C C . ASP A 1 179 ? 1.622 -21.670 -15.161 1.00 92.12 179 ASP A C 1
ATOM 1440 O O . ASP A 1 179 ? 2.573 -22.392 -15.471 1.00 92.12 179 ASP A O 1
ATOM 1444 N N . ALA A 1 180 ? 1.616 -20.361 -15.434 1.00 92.81 180 ALA A N 1
ATOM 1445 C CA . ALA A 1 180 ? 2.675 -19.705 -16.186 1.00 92.81 180 ALA A CA 1
ATOM 1446 C C . ALA A 1 180 ? 4.014 -19.728 -15.429 1.00 92.81 180 ALA A C 1
ATOM 1448 O O . ALA A 1 180 ? 4.146 -19.270 -14.283 1.00 92.81 180 ALA A O 1
ATOM 1449 N N . ARG A 1 181 ? 5.047 -20.224 -16.116 1.00 90.88 181 ARG A N 1
ATOM 1450 C CA . ARG A 1 181 ? 6.430 -20.226 -15.633 1.00 90.88 181 ARG A CA 1
ATOM 1451 C C . ARG A 1 181 ? 7.131 -18.956 -16.100 1.00 90.88 181 ARG A C 1
ATOM 1453 O O . ARG A 1 181 ? 7.573 -18.864 -17.236 1.00 90.88 181 ARG A O 1
ATOM 1460 N N . ILE A 1 182 ? 7.213 -17.989 -15.195 1.00 94.00 182 ILE A N 1
ATOM 1461 C CA . ILE A 1 182 ? 7.960 -16.739 -15.361 1.00 94.00 182 ILE A CA 1
ATOM 1462 C C . ILE A 1 182 ? 8.973 -16.683 -14.224 1.00 94.00 182 ILE A C 1
ATOM 1464 O O . ILE A 1 182 ? 8.601 -16.958 -13.072 1.00 94.00 182 ILE A O 1
ATOM 1468 N N . ASP A 1 183 ? 10.224 -16.357 -14.547 1.00 95.12 183 ASP A N 1
ATOM 1469 C CA . ASP A 1 183 ? 11.281 -16.168 -13.559 1.00 95.12 183 ASP A CA 1
ATOM 1470 C C . ASP A 1 183 ? 10.952 -15.009 -12.601 1.00 95.12 183 ASP A C 1
ATOM 1472 O O . ASP A 1 183 ? 10.049 -14.202 -12.838 1.00 95.12 183 ASP A O 1
ATOM 1476 N N . PHE A 1 184 ? 11.664 -14.950 -11.474 1.00 95.62 184 PHE A N 1
ATOM 1477 C CA . PHE A 1 184 ? 11.395 -13.948 -10.446 1.00 95.62 184 PHE A CA 1
ATOM 1478 C C . PHE A 1 184 ? 11.543 -12.519 -10.983 1.00 95.62 184 PHE A C 1
ATOM 1480 O O . PHE A 1 184 ? 10.649 -11.707 -10.755 1.00 95.62 184 PHE A O 1
ATOM 1487 N N . PHE A 1 185 ? 12.622 -12.227 -11.715 1.00 97.44 185 PHE A N 1
ATOM 1488 C CA . PHE A 1 185 ? 12.917 -10.880 -12.193 1.00 97.44 185 PHE A CA 1
ATOM 1489 C C . PHE A 1 185 ? 11.844 -10.401 -13.170 1.00 97.44 185 PHE A C 1
ATOM 1491 O O . PHE A 1 185 ? 11.200 -9.379 -12.925 1.00 97.44 185 PHE A O 1
ATOM 1498 N N . SER A 1 186 ? 11.581 -11.183 -14.221 1.00 96.81 186 SER A N 1
ATOM 1499 C CA . SER A 1 186 ? 10.567 -10.847 -15.223 1.00 96.81 186 SER A CA 1
ATOM 1500 C C . SER A 1 186 ? 9.187 -10.701 -14.590 1.00 96.81 186 SER A C 1
ATOM 1502 O O . SER A 1 186 ? 8.440 -9.800 -14.955 1.00 96.81 186 SER A O 1
ATOM 1504 N N . ARG A 1 187 ? 8.840 -11.522 -13.590 1.00 96.69 187 ARG A N 1
ATOM 1505 C CA . ARG A 1 187 ? 7.565 -11.379 -12.875 1.00 96.69 187 ARG A CA 1
ATOM 1506 C C . ARG A 1 187 ? 7.461 -10.030 -12.175 1.00 96.69 187 ARG A C 1
ATOM 1508 O O . ARG A 1 187 ? 6.468 -9.341 -12.387 1.00 96.69 187 ARG A O 1
ATOM 1515 N N . GLN A 1 188 ? 8.453 -9.650 -11.368 1.00 97.56 188 GLN A N 1
ATOM 1516 C CA . GLN A 1 188 ? 8.404 -8.379 -10.636 1.00 97.56 188 GLN A CA 1
ATOM 1517 C C . GLN A 1 188 ? 8.351 -7.176 -11.592 1.00 97.56 188 GLN A C 1
ATOM 1519 O O . GLN A 1 188 ? 7.575 -6.250 -11.370 1.00 97.56 188 GLN A O 1
ATOM 1524 N N . VAL A 1 189 ? 9.131 -7.206 -12.679 1.00 98.06 189 VAL A N 1
ATOM 1525 C CA . VAL A 1 189 ? 9.199 -6.105 -13.654 1.00 98.06 189 VAL A CA 1
ATOM 1526 C C . VAL A 1 189 ? 7.934 -6.001 -14.507 1.00 98.06 189 VAL A C 1
ATOM 1528 O O . VAL A 1 189 ? 7.420 -4.905 -14.697 1.00 98.06 189 VAL A O 1
ATOM 1531 N N . LEU A 1 190 ? 7.412 -7.118 -15.024 1.00 97.12 190 LEU A N 1
ATOM 1532 C CA . LEU A 1 190 ? 6.297 -7.095 -15.980 1.00 97.12 190 LEU A CA 1
ATOM 1533 C C . LEU A 1 190 ? 4.944 -6.833 -15.318 1.00 97.12 190 LEU A C 1
ATOM 1535 O O . LEU A 1 190 ? 4.050 -6.283 -15.953 1.00 97.12 190 LEU A O 1
ATOM 1539 N N . THR A 1 191 ? 4.775 -7.238 -14.060 1.00 96.88 191 THR A N 1
ATOM 1540 C CA . THR A 1 191 ? 3.520 -7.060 -13.307 1.00 96.88 191 THR A CA 1
ATOM 1541 C C . THR A 1 191 ? 3.465 -5.767 -12.499 1.00 96.88 191 THR A C 1
ATOM 1543 O O . THR A 1 191 ? 2.431 -5.454 -11.906 1.00 96.88 191 THR A O 1
ATOM 1546 N N . GLY A 1 192 ? 4.566 -5.021 -12.458 1.00 96.38 192 GLY A N 1
ATOM 1547 C CA . GLY A 1 192 ? 4.696 -3.767 -11.736 1.00 96.38 192 GLY A CA 1
ATOM 1548 C C . GLY A 1 192 ? 5.071 -2.618 -12.662 1.00 96.38 192 GLY A C 1
ATOM 1549 O O . GLY A 1 192 ? 5.479 -2.795 -13.808 1.00 96.38 192 GLY A O 1
ATOM 1550 N N . ARG A 1 193 ? 4.946 -1.402 -12.149 1.00 97.38 193 ARG A N 1
ATOM 1551 C CA . ARG A 1 193 ? 5.453 -0.196 -12.801 1.00 97.38 193 ARG A CA 1
ATOM 1552 C C . ARG A 1 193 ? 5.895 0.822 -11.778 1.00 97.38 193 ARG A C 1
ATOM 1554 O O . ARG A 1 193 ? 5.406 0.825 -10.651 1.00 97.38 193 ARG A O 1
ATOM 1561 N N . ASN A 1 194 ? 6.733 1.743 -12.227 1.00 98.25 194 ASN A N 1
ATOM 1562 C CA . ASN A 1 194 ? 7.100 2.906 -11.436 1.00 98.25 194 ASN A CA 1
ATOM 1563 C C . ASN A 1 194 ? 6.226 4.112 -11.775 1.00 98.25 194 ASN A C 1
ATOM 1565 O O . ASN A 1 194 ? 5.881 4.346 -12.938 1.00 98.25 194 ASN A O 1
ATOM 1569 N N . VAL A 1 195 ? 5.893 4.897 -10.751 1.00 98.00 195 VAL A N 1
ATOM 1570 C CA . VAL A 1 195 ? 5.072 6.105 -10.865 1.00 98.00 195 VAL A CA 1
ATOM 1571 C C . VAL A 1 195 ? 5.951 7.334 -10.682 1.00 98.00 195 VAL A C 1
ATOM 1573 O O . VAL A 1 195 ? 6.205 7.773 -9.566 1.00 98.00 195 VAL A O 1
ATOM 1576 N N . LEU A 1 196 ? 6.448 7.895 -11.781 1.00 97.69 196 LEU A N 1
ATOM 1577 C CA . LEU A 1 196 ? 7.468 8.942 -11.747 1.00 97.69 196 LEU A CA 1
ATOM 1578 C C . LEU A 1 196 ? 6.931 10.293 -12.228 1.00 97.69 196 LEU A C 1
ATOM 1580 O O . LEU A 1 196 ? 6.072 10.397 -13.104 1.00 97.69 196 LEU A O 1
ATOM 1584 N N . ALA A 1 197 ? 7.468 11.356 -11.643 1.00 97.06 197 ALA A N 1
ATOM 1585 C CA . ALA A 1 197 ? 7.313 12.721 -12.108 1.00 97.06 197 ALA A CA 1
ATOM 1586 C C . ALA A 1 197 ? 8.364 13.054 -13.178 1.00 97.06 197 ALA A C 1
ATOM 1588 O O . ALA A 1 197 ? 9.368 12.362 -13.354 1.00 97.06 197 ALA A O 1
ATOM 1589 N N . ARG A 1 198 ? 8.157 14.184 -13.863 1.00 94.62 198 ARG A N 1
ATOM 1590 C CA . ARG A 1 198 ? 9.075 14.686 -14.901 1.00 94.62 198 ARG A CA 1
ATOM 1591 C C . ARG A 1 198 ? 10.403 15.209 -14.351 1.00 94.62 198 ARG A C 1
ATOM 1593 O O . ARG A 1 198 ? 11.380 15.254 -15.087 1.00 94.62 198 ARG A O 1
ATOM 1600 N N . SER A 1 199 ? 10.439 15.634 -13.088 1.00 96.38 199 SER A N 1
ATOM 1601 C CA . SER A 1 199 ? 11.623 16.224 -12.458 1.00 96.38 199 SER A CA 1
ATOM 1602 C C . SER A 1 199 ? 12.086 15.408 -11.255 1.00 96.38 199 SER A C 1
ATOM 1604 O O . SER A 1 199 ? 11.291 14.738 -10.594 1.00 96.38 199 SER A O 1
ATOM 1606 N N . SER A 1 200 ? 13.378 15.510 -10.932 1.00 93.81 200 SER A N 1
ATOM 1607 C CA . SER A 1 200 ? 13.961 14.874 -9.742 1.00 93.81 200 SER A CA 1
ATOM 1608 C C . SER A 1 200 ? 13.285 15.347 -8.448 1.00 93.81 200 SER A C 1
ATOM 1610 O O . SER A 1 200 ? 12.931 14.533 -7.598 1.00 93.81 200 SER A O 1
ATOM 1612 N N . PHE A 1 201 ? 12.999 16.651 -8.339 1.00 96.56 201 PHE A N 1
ATOM 1613 C CA . PHE A 1 201 ? 12.239 17.195 -7.212 1.00 96.56 201 PHE A CA 1
ATOM 1614 C C . PHE A 1 201 ? 10.837 16.579 -7.124 1.00 96.56 201 PHE A C 1
ATOM 1616 O O . PHE A 1 201 ? 10.431 16.129 -6.056 1.00 96.56 201 PHE A O 1
ATOM 1623 N N . GLY A 1 202 ? 10.131 16.470 -8.255 1.00 97.44 202 GLY A N 1
ATOM 1624 C CA . GLY A 1 202 ? 8.834 15.799 -8.304 1.00 97.44 202 GLY A CA 1
ATOM 1625 C C . GLY A 1 202 ? 8.917 14.338 -7.855 1.00 97.44 202 GLY A C 1
ATOM 1626 O O . GLY A 1 202 ? 8.066 13.887 -7.098 1.00 97.44 202 GLY A O 1
ATOM 1627 N N . ASN A 1 203 ? 9.971 13.614 -8.244 1.00 96.88 203 ASN A N 1
ATOM 1628 C CA . ASN A 1 203 ? 10.199 12.244 -7.783 1.00 96.88 203 ASN A CA 1
ATOM 1629 C C . ASN A 1 203 ? 10.466 12.170 -6.277 1.00 96.88 203 ASN A C 1
ATOM 1631 O O . ASN A 1 203 ? 9.979 11.246 -5.640 1.00 96.88 203 ASN A O 1
ATOM 1635 N N . SER A 1 204 ? 11.178 13.139 -5.697 1.00 96.06 204 SER A N 1
ATOM 1636 C CA . SER A 1 204 ? 11.376 13.225 -4.243 1.00 96.06 204 SER A CA 1
ATOM 1637 C C . SER A 1 204 ? 10.051 13.443 -3.500 1.00 96.06 204 SER A C 1
ATOM 1639 O O . SER A 1 204 ? 9.756 12.747 -2.526 1.00 96.06 204 SER A O 1
ATOM 1641 N N . VAL A 1 205 ? 9.200 14.339 -4.015 1.00 96.94 205 VAL A N 1
ATOM 1642 C CA . VAL A 1 205 ? 7.845 14.561 -3.482 1.00 96.94 205 VAL A CA 1
ATOM 1643 C C . VAL A 1 205 ? 7.009 13.285 -3.581 1.00 96.94 205 VAL A C 1
ATOM 1645 O O . VAL A 1 205 ? 6.386 12.886 -2.597 1.00 96.94 205 VAL A O 1
ATOM 1648 N N . LEU A 1 206 ? 7.029 12.601 -4.730 1.00 96.88 206 LEU A N 1
ATOM 1649 C CA . LEU A 1 206 ? 6.327 11.328 -4.890 1.00 96.88 206 LEU A CA 1
ATOM 1650 C C . LEU A 1 206 ? 6.870 10.256 -3.948 1.00 96.88 206 LEU A C 1
ATOM 1652 O O . LEU A 1 206 ? 6.069 9.566 -3.335 1.00 96.88 206 LEU A O 1
ATOM 1656 N N . SER A 1 207 ? 8.184 10.158 -3.746 1.00 96.62 207 SER A N 1
ATOM 1657 C CA . SER A 1 207 ? 8.766 9.226 -2.775 1.00 96.62 207 SER A CA 1
ATOM 1658 C C . SER A 1 207 ? 8.288 9.493 -1.351 1.00 96.62 207 SER A C 1
ATOM 1660 O O . SER A 1 207 ? 8.066 8.547 -0.600 1.00 96.62 207 SER A O 1
ATOM 1662 N N . HIS A 1 208 ? 8.075 10.754 -0.972 1.00 95.62 208 HIS A N 1
ATOM 1663 C CA . HIS A 1 208 ? 7.474 11.074 0.320 1.00 95.62 208 HIS A CA 1
ATOM 1664 C C . HIS A 1 208 ? 5.997 10.653 0.381 1.00 95.62 208 HIS A C 1
ATOM 1666 O O . HIS A 1 208 ? 5.589 9.961 1.314 1.00 95.62 208 HIS A O 1
ATOM 1672 N N . VAL A 1 209 ? 5.201 11.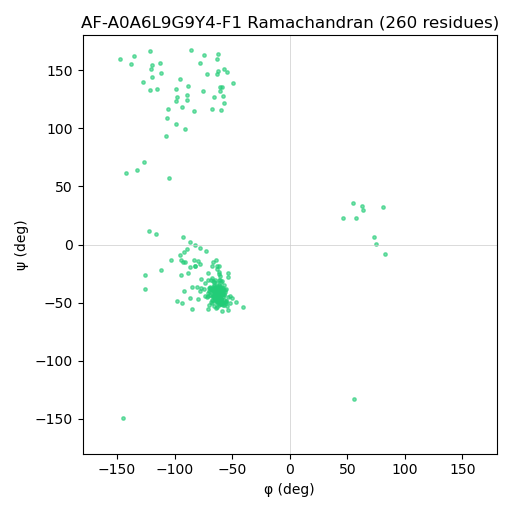020 -0.627 1.00 96.38 209 VAL A N 1
ATOM 1673 C CA . VAL A 1 209 ? 3.755 10.735 -0.673 1.00 96.38 209 VAL A CA 1
ATOM 1674 C C . VAL A 1 209 ? 3.474 9.228 -0.773 1.00 96.38 209 VAL A C 1
ATOM 1676 O O . VAL A 1 209 ? 2.598 8.708 -0.093 1.00 96.38 209 VAL A O 1
ATOM 1679 N N . TYR A 1 210 ? 4.243 8.494 -1.570 1.00 97.06 210 TYR A N 1
ATOM 1680 C CA . TYR A 1 210 ? 4.063 7.058 -1.802 1.00 97.06 210 TYR A CA 1
ATOM 1681 C C . TYR A 1 210 ? 4.827 6.193 -0.790 1.00 97.06 210 TYR A C 1
ATOM 1683 O O . TYR A 1 210 ? 4.743 4.972 -0.856 1.00 97.06 210 TYR A O 1
ATOM 1691 N N . GLY A 1 211 ? 5.615 6.782 0.117 1.00 95.81 211 GLY A N 1
ATOM 1692 C CA . GLY A 1 211 ? 6.479 6.011 1.017 1.00 95.81 211 GLY A CA 1
ATOM 1693 C C . GLY A 1 211 ? 7.557 5.210 0.274 1.00 95.81 211 GLY A C 1
ATOM 1694 O O . GLY A 1 211 ? 7.899 4.108 0.683 1.00 95.81 211 GLY A O 1
ATOM 1695 N N . GLY A 1 212 ? 8.059 5.733 -0.848 1.00 95.50 212 GLY A N 1
ATOM 1696 C CA . GLY A 1 212 ? 9.033 5.075 -1.729 1.00 95.50 212 GLY A CA 1
ATOM 1697 C C . GLY A 1 212 ? 8.435 4.091 -2.739 1.00 95.50 212 GLY A C 1
ATOM 1698 O O . GLY A 1 212 ? 9.140 3.652 -3.645 1.00 95.50 212 GLY A O 1
ATOM 1699 N N . LEU A 1 213 ? 7.138 3.788 -2.642 1.00 96.19 213 LEU A N 1
ATOM 1700 C CA . LEU A 1 213 ? 6.452 2.833 -3.522 1.00 96.19 213 LEU A CA 1
ATOM 1701 C C . LEU A 1 213 ? 6.233 3.356 -4.944 1.00 96.19 213 LEU A C 1
ATOM 1703 O O . LEU A 1 213 ? 5.806 2.615 -5.815 1.00 96.19 213 LEU A O 1
ATOM 1707 N N . ASN A 1 214 ? 6.560 4.615 -5.223 1.00 97.69 214 ASN A N 1
ATOM 1708 C CA . ASN A 1 214 ? 6.680 5.100 -6.595 1.00 97.69 214 ASN A CA 1
ATOM 1709 C C . ASN A 1 214 ? 7.776 4.363 -7.394 1.00 97.69 214 ASN A C 1
ATOM 1711 O O . ASN A 1 214 ? 7.743 4.389 -8.623 1.00 97.69 214 ASN A O 1
ATOM 1715 N N . TYR A 1 215 ? 8.710 3.696 -6.706 1.00 98.19 215 TYR A N 1
ATOM 1716 C CA . TYR A 1 215 ? 9.698 2.773 -7.267 1.00 98.19 215 TYR A CA 1
ATOM 1717 C C . TYR A 1 215 ? 9.326 1.309 -6.958 1.00 98.19 215 TYR A C 1
ATOM 1719 O O . TYR A 1 215 ? 10.070 0.582 -6.296 1.00 98.19 215 TYR A O 1
ATOM 1727 N N . GLN A 1 216 ? 8.126 0.887 -7.373 1.00 97.81 216 GLN A N 1
ATOM 1728 C CA . GLN A 1 216 ? 7.568 -0.430 -7.053 1.00 97.81 216 GLN A CA 1
ATOM 1729 C C . GLN A 1 216 ? 8.404 -1.589 -7.598 1.00 97.81 216 GLN A C 1
ATOM 1731 O O . GLN A 1 216 ? 8.564 -2.594 -6.907 1.00 97.81 216 GLN A O 1
ATOM 1736 N N . VAL A 1 217 ? 8.930 -1.467 -8.820 1.00 98.31 217 VAL A N 1
ATOM 1737 C CA . VAL A 1 217 ? 9.690 -2.552 -9.457 1.00 98.31 217 VAL A CA 1
ATOM 1738 C C . VAL A 1 217 ? 10.911 -2.896 -8.605 1.00 98.31 217 VAL A C 1
ATOM 1740 O O . VAL A 1 217 ? 11.135 -4.056 -8.264 1.00 98.31 217 VAL A O 1
ATOM 1743 N N . GLU A 1 218 ? 11.667 -1.886 -8.178 1.00 98.44 218 GLU A N 1
ATOM 1744 C CA . GLU A 1 218 ? 12.848 -2.071 -7.334 1.00 98.44 218 GLU A CA 1
ATOM 1745 C C . GLU A 1 218 ? 12.475 -2.516 -5.924 1.00 98.44 218 GLU A C 1
ATOM 1747 O O . GLU A 1 218 ? 13.164 -3.359 -5.355 1.00 98.44 218 GLU A O 1
ATOM 1752 N N . HIS A 1 219 ? 11.376 -1.994 -5.377 1.00 98.12 219 HIS A N 1
ATOM 1753 C CA . HIS A 1 219 ? 10.844 -2.435 -4.088 1.00 98.12 219 HIS A CA 1
ATOM 1754 C C . HIS A 1 219 ? 10.510 -3.935 -4.095 1.00 98.12 219 HIS A C 1
ATOM 1756 O O . HIS A 1 219 ? 10.789 -4.647 -3.134 1.00 98.12 219 HIS A O 1
ATOM 1762 N N . HIS A 1 220 ? 9.967 -4.452 -5.196 1.00 98.12 220 HIS A N 1
ATOM 1763 C CA . HIS A 1 220 ? 9.672 -5.875 -5.350 1.00 98.12 220 HIS A CA 1
ATOM 1764 C C . HIS A 1 220 ? 10.912 -6.738 -5.589 1.00 98.12 220 HIS A C 1
ATOM 1766 O O . HIS A 1 220 ? 10.995 -7.846 -5.058 1.00 98.12 220 HIS A O 1
ATOM 1772 N N . LEU A 1 221 ? 11.877 -6.243 -6.367 1.00 98.25 221 LEU A N 1
ATOM 1773 C CA . LEU A 1 221 ? 13.137 -6.945 -6.617 1.00 98.25 221 LEU A CA 1
ATOM 1774 C C . LEU A 1 221 ? 14.023 -7.003 -5.365 1.00 98.25 221 LEU A C 1
ATOM 1776 O O . LEU A 1 221 ? 14.673 -8.017 -5.114 1.00 98.25 221 LEU A O 1
ATOM 1780 N N . PHE A 1 222 ? 14.031 -5.933 -4.569 1.00 97.75 222 PHE A N 1
ATOM 1781 C CA . PHE A 1 222 ? 14.914 -5.757 -3.419 1.00 97.75 222 PHE A CA 1
ATOM 1782 C C . PHE A 1 222 ? 14.136 -5.288 -2.181 1.00 97.75 222 PHE A C 1
ATOM 1784 O O . PHE A 1 222 ? 14.397 -4.202 -1.663 1.00 97.75 222 PHE A O 1
ATOM 1791 N N . PRO A 1 223 ? 13.212 -6.102 -1.639 1.00 96.19 223 PRO A N 1
ATOM 1792 C CA . PRO A 1 223 ? 12.316 -5.667 -0.570 1.00 96.19 223 PRO A CA 1
ATOM 1793 C C . PRO A 1 223 ? 13.052 -5.225 0.694 1.00 96.19 223 PRO A C 1
ATOM 1795 O O . PRO A 1 223 ? 12.595 -4.318 1.368 1.00 96.19 223 PRO A O 1
ATOM 1798 N N . ALA A 1 224 ? 14.226 -5.778 1.005 1.00 96.00 224 ALA A N 1
ATOM 1799 C CA . ALA A 1 224 ? 15.011 -5.354 2.168 1.00 96.00 224 ALA A CA 1
ATOM 1800 C C . ALA A 1 224 ? 15.799 -4.042 1.966 1.00 96.00 224 ALA A C 1
ATOM 1802 O O . ALA A 1 224 ? 16.462 -3.573 2.891 1.00 96.00 224 ALA A O 1
ATOM 1803 N N . MET A 1 225 ? 15.764 -3.447 0.771 1.00 96.38 225 MET A N 1
ATOM 1804 C CA . MET A 1 225 ? 16.499 -2.225 0.461 1.00 96.38 225 MET A CA 1
ATOM 1805 C C . MET A 1 225 ? 15.830 -0.994 1.085 1.00 96.38 225 MET A C 1
ATOM 1807 O O . MET A 1 225 ? 14.633 -0.794 0.892 1.00 96.38 225 MET A O 1
ATOM 1811 N N . PRO A 1 226 ? 16.583 -0.110 1.764 1.00 95.38 226 PRO A N 1
ATOM 1812 C CA . PRO A 1 226 ? 16.038 1.155 2.239 1.00 95.38 226 PRO A CA 1
ATOM 1813 C C . PRO A 1 226 ? 15.492 2.010 1.092 1.00 95.38 226 PRO A C 1
ATOM 1815 O O . PRO A 1 226 ? 16.174 2.207 0.080 1.00 95.38 226 PRO A O 1
ATOM 1818 N N . ARG A 1 227 ? 14.302 2.600 1.280 1.00 94.06 227 ARG A N 1
ATOM 1819 C CA . ARG A 1 227 ? 13.615 3.389 0.239 1.00 94.06 227 ARG A CA 1
ATOM 1820 C C . ARG A 1 227 ? 14.453 4.513 -0.384 1.00 94.06 227 ARG A C 1
ATOM 1822 O O . ARG A 1 227 ? 14.247 4.867 -1.541 1.00 94.06 227 ARG A O 1
ATOM 1829 N N . ALA A 1 228 ? 15.416 5.061 0.363 1.00 94.25 228 ALA A N 1
ATOM 1830 C CA . ALA A 1 228 ? 16.311 6.119 -0.107 1.00 94.25 228 ALA A CA 1
ATOM 1831 C C . ALA A 1 228 ? 17.177 5.683 -1.305 1.00 94.25 228 ALA A C 1
ATOM 1833 O O . ALA A 1 228 ? 17.570 6.518 -2.118 1.00 94.25 228 ALA A O 1
ATOM 1834 N N . ASN A 1 229 ? 17.427 4.379 -1.447 1.00 96.88 229 ASN A N 1
ATOM 1835 C CA . ASN A 1 229 ? 18.282 3.827 -2.495 1.00 96.88 229 ASN A CA 1
ATOM 1836 C C . ASN A 1 229 ? 17.505 3.419 -3.754 1.00 96.88 229 ASN A C 1
ATOM 1838 O O . ASN A 1 229 ? 18.117 3.253 -4.811 1.00 96.88 229 ASN A O 1
ATOM 1842 N N . LEU A 1 230 ? 16.172 3.303 -3.680 1.00 97.62 230 LEU A N 1
ATOM 1843 C CA . LEU A 1 230 ? 15.346 2.796 -4.783 1.00 97.62 230 LEU A CA 1
ATOM 1844 C C . LEU A 1 230 ? 15.483 3.647 -6.051 1.00 97.62 230 LEU A C 1
ATOM 1846 O O . LEU A 1 230 ? 15.621 3.110 -7.145 1.00 97.62 230 LEU A O 1
ATOM 1850 N N . ALA A 1 231 ? 15.570 4.973 -5.915 1.00 97.06 231 ALA A N 1
ATOM 1851 C CA . ALA A 1 231 ? 15.789 5.862 -7.056 1.00 97.06 231 ALA A CA 1
ATOM 1852 C C . ALA A 1 231 ? 17.132 5.604 -7.764 1.00 97.06 231 ALA A C 1
ATOM 1854 O O . ALA A 1 231 ? 17.223 5.697 -8.989 1.00 97.06 231 ALA A O 1
ATOM 1855 N N . GLY A 1 232 ? 18.183 5.276 -7.006 1.00 97.31 232 GLY A N 1
ATOM 1856 C CA . GLY A 1 232 ? 19.486 4.906 -7.559 1.00 97.31 232 GLY A CA 1
ATOM 1857 C C . GLY A 1 232 ? 19.427 3.573 -8.294 1.00 97.31 232 GLY A C 1
ATOM 1858 O O . GLY A 1 232 ? 19.852 3.479 -9.444 1.00 97.31 232 GLY A O 1
ATOM 1859 N N . VAL A 1 233 ? 18.826 2.572 -7.656 1.00 97.94 233 VAL A N 1
ATOM 1860 C CA . VAL A 1 233 ? 18.711 1.219 -8.208 1.00 97.94 233 VAL A CA 1
ATOM 1861 C C . VAL A 1 233 ? 17.783 1.164 -9.415 1.00 97.94 233 VAL A C 1
ATOM 1863 O O . VAL A 1 233 ? 18.070 0.423 -10.350 1.00 97.94 233 VAL A O 1
ATOM 1866 N N . SER A 1 234 ? 16.766 2.024 -9.481 1.00 98.06 234 SER A N 1
ATOM 1867 C CA . SER A 1 234 ? 15.868 2.088 -10.639 1.00 98.06 234 SER A CA 1
ATOM 1868 C C . SER A 1 234 ? 16.590 2.412 -11.940 1.00 98.06 234 SER A C 1
ATOM 1870 O O . SER A 1 234 ? 16.239 1.893 -12.996 1.00 98.06 234 SER A O 1
ATOM 1872 N N . ARG A 1 235 ? 17.666 3.206 -11.877 1.00 97.69 235 ARG A N 1
ATOM 1873 C CA . ARG A 1 235 ? 18.509 3.489 -13.045 1.00 97.69 235 ARG A CA 1
ATOM 1874 C C . ARG A 1 235 ? 19.242 2.236 -13.516 1.00 97.69 235 ARG A C 1
ATOM 1876 O O . ARG A 1 235 ? 19.299 1.994 -14.714 1.00 97.69 235 ARG A O 1
ATOM 1883 N N . ILE A 1 236 ? 19.749 1.431 -12.583 1.00 98.38 236 ILE A N 1
ATOM 1884 C CA . ILE A 1 236 ? 20.460 0.180 -12.878 1.00 98.38 236 ILE A CA 1
ATOM 1885 C C . ILE A 1 236 ? 19.490 -0.850 -13.466 1.00 98.38 236 ILE A C 1
ATOM 1887 O O . ILE A 1 236 ? 19.746 -1.389 -14.539 1.00 98.38 236 ILE A O 1
ATOM 1891 N N . VAL A 1 237 ? 18.349 -1.076 -12.803 1.00 98.62 237 VAL A N 1
ATOM 1892 C CA . VAL A 1 237 ? 17.323 -2.028 -13.256 1.00 98.62 237 VAL A CA 1
ATOM 1893 C C . VAL A 1 237 ? 16.783 -1.634 -14.628 1.00 98.62 237 VAL A C 1
ATOM 1895 O O . VAL A 1 237 ? 16.651 -2.493 -15.496 1.00 98.62 237 VAL A O 1
ATOM 1898 N N . ARG A 1 238 ? 16.529 -0.341 -14.867 1.00 98.25 238 ARG A N 1
ATOM 1899 C CA . ARG A 1 238 ? 16.071 0.149 -16.172 1.00 98.25 238 ARG A CA 1
ATOM 1900 C C . ARG A 1 238 ? 17.105 -0.082 -17.276 1.00 98.25 238 ARG A C 1
ATOM 1902 O O . ARG A 1 238 ? 16.715 -0.505 -18.361 1.00 98.25 238 ARG A O 1
ATOM 1909 N N . SER A 1 239 ? 18.390 0.168 -17.015 1.00 98.38 239 SER A N 1
ATOM 1910 C CA . SER A 1 239 ? 19.462 -0.115 -17.980 1.00 98.38 239 SER A CA 1
ATOM 1911 C C . SER A 1 239 ? 19.558 -1.606 -18.297 1.00 98.38 239 SER A C 1
ATOM 1913 O O . SER A 1 239 ? 19.596 -1.971 -19.467 1.00 98.38 239 SER A O 1
ATOM 1915 N N . TYR A 1 240 ? 19.497 -2.462 -17.273 1.00 98.38 240 TYR A N 1
ATOM 1916 C CA . TYR A 1 240 ? 19.487 -3.916 -17.446 1.00 98.38 240 TYR A CA 1
ATOM 1917 C C . TYR A 1 240 ? 18.287 -4.381 -18.284 1.00 98.38 240 TYR A C 1
ATOM 1919 O O . TYR A 1 240 ? 18.430 -5.143 -19.237 1.00 98.38 240 TYR A O 1
ATOM 1927 N N . CYS A 1 241 ? 17.090 -3.866 -17.988 1.00 98.56 241 CYS A N 1
ATOM 1928 C CA . CYS A 1 241 ? 15.897 -4.168 -18.774 1.00 98.56 241 CYS A CA 1
ATOM 1929 C C . CYS A 1 241 ? 16.057 -3.742 -20.241 1.00 98.56 241 CYS A C 1
ATOM 1931 O O . CYS A 1 241 ? 15.665 -4.488 -21.133 1.00 98.56 241 CYS A O 1
ATOM 1933 N N . ALA A 1 242 ? 16.659 -2.578 -20.507 1.00 98.31 242 ALA A N 1
ATOM 1934 C CA . ALA A 1 242 ? 16.903 -2.105 -21.868 1.00 98.31 242 ALA A CA 1
ATOM 1935 C C . ALA A 1 242 ? 17.895 -3.000 -22.632 1.00 98.31 242 ALA A C 1
ATOM 1937 O O . ALA A 1 242 ? 17.619 -3.367 -23.774 1.00 98.31 242 ALA A O 1
ATOM 1938 N N . GLU A 1 243 ? 19.002 -3.394 -21.997 1.00 98.38 243 GLU A N 1
ATOM 1939 C CA . GLU A 1 243 ? 20.006 -4.305 -22.565 1.00 98.38 243 GLU A CA 1
ATOM 1940 C C . GLU A 1 243 ? 19.394 -5.661 -22.947 1.00 98.38 243 GLU A C 1
ATOM 1942 O O . GLU A 1 243 ? 19.622 -6.174 -24.044 1.00 98.38 243 GLU A O 1
ATOM 1947 N N . HIS A 1 244 ? 18.531 -6.197 -22.083 1.00 97.44 244 HIS A N 1
ATOM 1948 C CA . HIS A 1 244 ? 17.884 -7.495 -22.273 1.00 97.44 244 HIS A CA 1
ATOM 1949 C C . HIS A 1 244 ? 16.514 -7.428 -22.967 1.00 97.44 244 HIS A C 1
ATOM 1951 O O . HIS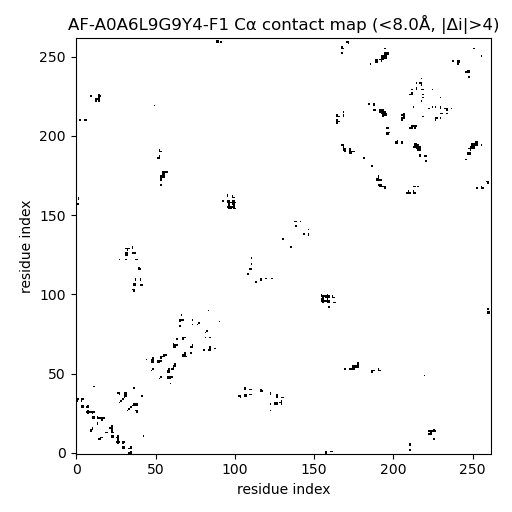 A 1 244 ? 15.837 -8.449 -23.083 1.00 97.44 244 HIS A O 1
ATOM 1957 N N . ARG A 1 245 ? 16.100 -6.250 -23.454 1.00 97.06 245 ARG A N 1
ATOM 1958 C CA . ARG A 1 245 ? 14.802 -6.017 -24.124 1.00 97.06 245 ARG A CA 1
ATOM 1959 C C . ARG A 1 245 ? 13.587 -6.449 -23.286 1.00 97.06 245 ARG A C 1
ATOM 1961 O O . ARG A 1 245 ? 12.581 -6.906 -23.826 1.00 97.06 245 ARG A O 1
ATOM 1968 N N . ILE A 1 246 ? 13.668 -6.279 -21.970 1.00 97.00 246 ILE A N 1
ATOM 1969 C CA . ILE A 1 246 ? 12.571 -6.516 -21.028 1.00 97.00 246 ILE A CA 1
ATOM 1970 C C . ILE A 1 246 ? 11.770 -5.210 -20.883 1.00 97.00 246 ILE A C 1
ATOM 1972 O O . ILE A 1 246 ? 12.350 -4.175 -20.545 1.00 97.00 246 ILE A O 1
ATOM 1976 N N . PRO A 1 247 ? 10.445 -5.211 -21.122 1.00 96.88 247 PRO A N 1
ATOM 1977 C CA . PRO A 1 247 ? 9.615 -4.026 -20.924 1.00 96.88 247 PRO A CA 1
ATOM 1978 C C . PRO A 1 247 ? 9.653 -3.523 -19.476 1.00 96.88 247 PRO A C 1
ATOM 1980 O O . PRO A 1 247 ? 9.173 -4.190 -18.565 1.00 96.88 247 PRO A O 1
ATOM 1983 N N . TYR A 1 248 ? 10.184 -2.317 -19.274 1.00 98.19 248 TYR A N 1
ATOM 1984 C CA . TYR A 1 248 ? 10.184 -1.627 -17.985 1.00 98.19 248 TYR A CA 1
ATOM 1985 C C . TYR A 1 248 ? 9.166 -0.484 -18.017 1.00 98.19 248 TYR A C 1
ATOM 1987 O O . TYR A 1 248 ? 9.360 0.518 -18.712 1.00 98.19 248 TYR A O 1
ATOM 1995 N N . THR A 1 249 ? 8.062 -0.640 -17.286 1.00 97.81 249 THR A N 1
ATOM 1996 C CA . THR A 1 249 ? 6.918 0.276 -17.380 1.00 97.81 249 THR A CA 1
ATOM 1997 C C . THR A 1 249 ? 7.048 1.440 -16.402 1.00 97.81 249 THR A C 1
ATOM 1999 O O . THR A 1 249 ? 7.234 1.255 -15.199 1.00 97.81 249 THR A O 1
ATOM 2002 N N . VAL A 1 250 ? 6.892 2.659 -16.919 1.00 97.31 250 VAL A N 1
ATOM 2003 C CA . VAL A 1 250 ? 6.833 3.899 -16.136 1.00 97.31 250 VAL A CA 1
ATOM 2004 C C . VAL A 1 250 ? 5.582 4.668 -16.534 1.00 97.31 250 VAL A C 1
ATOM 2006 O O . VAL A 1 250 ? 5.252 4.743 -17.715 1.00 97.31 250 VAL A O 1
ATOM 2009 N N . ALA A 1 251 ? 4.902 5.255 -15.557 1.00 97.00 251 ALA A N 1
ATOM 2010 C CA . ALA A 1 251 ? 3.780 6.155 -15.783 1.00 97.00 251 ALA A CA 1
ATOM 2011 C C . ALA A 1 251 ? 3.871 7.362 -14.848 1.00 97.00 251 ALA A C 1
ATOM 2013 O O . ALA A 1 251 ? 4.433 7.287 -13.761 1.00 97.00 251 ALA A O 1
ATOM 2014 N N . SER A 1 252 ? 3.274 8.479 -15.232 1.00 96.50 252 SER A N 1
ATOM 2015 C CA . SER A 1 252 ? 2.925 9.536 -14.290 1.00 96.50 252 SER A CA 1
ATOM 2016 C C . SER A 1 252 ? 1.710 9.135 -13.453 1.00 96.50 252 SER A C 1
ATOM 2018 O O . SER A 1 252 ? 0.922 8.263 -13.826 1.00 96.50 252 SER A O 1
ATOM 2020 N N . VAL A 1 253 ? 1.505 9.832 -12.333 1.00 93.94 253 VAL A N 1
ATOM 2021 C CA . VAL A 1 253 ? 0.310 9.671 -11.487 1.00 93.94 253 VAL A CA 1
ATOM 2022 C C . VAL A 1 253 ? -0.974 9.795 -12.322 1.00 93.94 253 VAL A C 1
ATOM 2024 O O . VAL A 1 253 ? -1.877 8.966 -12.217 1.00 93.94 253 VAL A O 1
ATOM 2027 N N . ARG A 1 254 ? -1.032 10.796 -13.211 1.00 93.19 254 ARG A N 1
ATOM 2028 C CA . ARG A 1 254 ? -2.182 11.039 -14.093 1.00 93.19 254 ARG A CA 1
ATOM 2029 C C . ARG A 1 254 ? -2.399 9.897 -15.086 1.00 93.19 254 ARG A C 1
ATOM 2031 O O . ARG A 1 254 ? -3.531 9.454 -15.234 1.00 93.19 254 ARG A O 1
ATOM 2038 N N . GLU A 1 255 ? -1.346 9.433 -15.757 1.00 94.38 255 GLU A N 1
ATOM 2039 C CA . GLU A 1 255 ? -1.444 8.328 -16.724 1.00 94.38 255 GLU A CA 1
ATOM 2040 C C . GLU A 1 255 ? -1.891 7.037 -16.044 1.00 94.38 255 GLU A C 1
ATOM 2042 O O . GLU A 1 255 ? -2.788 6.366 -16.547 1.00 94.38 255 GLU A O 1
ATOM 2047 N N . SER A 1 256 ? -1.338 6.727 -14.865 1.00 92.00 256 SER A N 1
ATOM 2048 C CA . SER A 1 256 ? -1.779 5.566 -14.096 1.00 92.00 256 SER A CA 1
ATOM 2049 C C . SER A 1 256 ? -3.275 5.648 -13.802 1.00 92.00 256 SER A C 1
ATOM 2051 O O . SER A 1 256 ? -3.989 4.674 -14.031 1.00 92.00 256 SER A O 1
ATOM 2053 N N . TYR A 1 257 ? -3.791 6.786 -13.325 1.00 88.94 257 TYR A N 1
ATOM 2054 C CA . TYR A 1 257 ? -5.227 6.943 -13.055 1.00 88.94 257 TYR A CA 1
ATOM 2055 C C . TYR A 1 257 ? -6.105 6.927 -14.304 1.00 88.94 257 TYR A C 1
ATOM 2057 O O . TYR A 1 257 ? -7.172 6.321 -14.252 1.00 88.94 257 TYR A O 1
ATOM 2065 N N . ALA A 1 258 ? -5.660 7.504 -15.420 1.00 88.62 258 ALA A N 1
ATOM 2066 C CA . ALA A 1 258 ? -6.409 7.459 -16.675 1.00 88.62 258 ALA A CA 1
ATOM 2067 C C . ALA A 1 258 ? -6.676 6.015 -17.140 1.00 88.62 258 ALA A C 1
ATOM 2069 O O . ALA A 1 258 ? -7.785 5.716 -17.571 1.00 88.62 258 ALA A O 1
ATOM 2070 N N . GLN A 1 259 ? -5.716 5.104 -16.937 1.00 85.19 259 GLN A N 1
ATOM 2071 C CA . GLN A 1 259 ? -5.849 3.685 -17.300 1.00 85.19 259 GLN A CA 1
ATOM 2072 C C . GLN A 1 259 ? -6.941 2.911 -16.551 1.00 85.19 259 GLN A C 1
ATOM 2074 O O . GLN A 1 259 ? -7.246 1.782 -16.907 1.00 85.19 259 GLN A O 1
ATOM 2079 N N . VAL A 1 260 ? -7.492 3.466 -15.470 1.00 76.00 260 VAL A N 1
ATOM 2080 C CA . VAL A 1 260 ? -8.599 2.829 -14.738 1.00 76.00 260 VAL A CA 1
ATOM 2081 C C . VAL A 1 260 ? -9.953 3.111 -15.393 1.00 76.00 260 VAL A C 1
ATOM 2083 O O . VAL A 1 260 ? -10.914 2.397 -15.123 1.00 76.00 260 VAL A O 1
ATOM 2086 N N . ILE A 1 261 ? -10.034 4.142 -16.238 1.00 76.75 261 ILE A N 1
ATOM 2087 C CA . ILE A 1 261 ? -11.274 4.606 -16.876 1.00 76.75 261 ILE A CA 1
ATOM 2088 C C . ILE A 1 261 ? -11.265 4.355 -18.396 1.00 76.75 261 ILE A C 1
ATOM 2090 O O . ILE A 1 261 ? -12.335 4.308 -18.997 1.00 76.75 261 ILE A O 1
ATOM 2094 N N . SER A 1 262 ? -10.086 4.197 -19.008 1.00 59.94 262 SER A N 1
ATOM 2095 C CA . SER A 1 262 ? -9.912 3.801 -20.417 1.00 59.94 262 SER A CA 1
ATOM 2096 C C . SER A 1 262 ? -10.060 2.300 -20.620 1.00 59.94 262 SER A C 1
ATOM 2098 O O . SER A 1 262 ? -10.709 1.910 -21.609 1.00 59.94 262 SER A O 1
#

pLDDT: mean 94.93, std 4.66, range [59.94, 98.62]